Protein AF-A0A1Q8HYA3-F1 (afdb_monomer)

Organism: NCBI:txid544580

Structure (mmCIF, N/CA/C/O backbone):
data_AF-A0A1Q8HYA3-F1
#
_entry.id   AF-A0A1Q8HYA3-F1
#
loop_
_atom_site.group_PDB
_atom_site.id
_atom_site.type_symbol
_atom_site.label_atom_id
_atom_site.label_alt_id
_atom_site.label_comp_id
_atom_site.label_asym_id
_atom_site.label_entity_id
_atom_site.label_seq_id
_atom_site.pdbx_PDB_ins_code
_atom_site.Cartn_x
_atom_site.Cartn_y
_atom_site.Cartn_z
_atom_site.occupancy
_atom_site.B_iso_or_equiv
_atom_site.auth_seq_id
_atom_site.auth_comp_id
_atom_site.auth_asym_id
_atom_site.auth_atom_id
_atom_site.pdbx_PDB_model_num
ATOM 1 N N . MET A 1 1 ? -17.614 -13.926 -9.039 1.00 58.09 1 MET A N 1
ATOM 2 C CA . MET A 1 1 ? -18.282 -13.059 -8.048 1.00 58.09 1 MET A CA 1
ATOM 3 C C . MET A 1 1 ? -18.451 -13.714 -6.671 1.00 58.09 1 MET 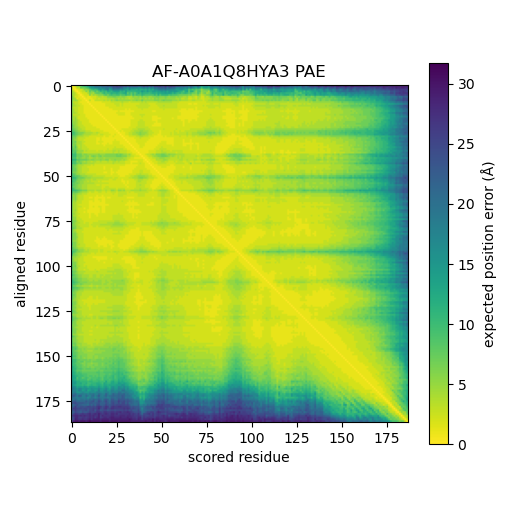A C 1
ATOM 5 O O . MET A 1 1 ? -18.252 -13.010 -5.700 1.00 58.09 1 MET A O 1
ATOM 9 N N . GLY A 1 2 ? -18.769 -15.016 -6.540 1.00 64.75 2 GLY A N 1
ATOM 10 C CA . GLY A 1 2 ? -18.913 -15.661 -5.213 1.00 64.75 2 GLY A CA 1
ATOM 11 C C . GLY A 1 2 ? -17.599 -15.930 -4.457 1.00 64.75 2 GLY A C 1
ATOM 12 O O . GLY A 1 2 ? -17.496 -15.591 -3.288 1.00 64.75 2 GLY A O 1
ATOM 13 N N . ILE A 1 3 ? -16.578 -16.468 -5.138 1.00 70.25 3 ILE A N 1
ATOM 14 C CA . ILE A 1 3 ? -15.304 -16.879 -4.507 1.00 70.25 3 ILE A CA 1
ATOM 15 C C . ILE A 1 3 ? -14.489 -15.675 -3.999 1.00 70.25 3 ILE A C 1
ATOM 17 O O . ILE A 1 3 ? -13.895 -15.734 -2.931 1.00 70.25 3 ILE A O 1
ATOM 21 N N . GLU A 1 4 ? -14.482 -14.563 -4.738 1.00 73.88 4 GLU A N 1
ATOM 22 C CA . GLU A 1 4 ? -13.760 -13.342 -4.342 1.00 73.88 4 GLU A CA 1
ATOM 23 C C . GLU A 1 4 ? -14.381 -12.696 -3.098 1.00 73.88 4 GLU A C 1
ATOM 25 O O . GLU A 1 4 ? -13.663 -12.302 -2.185 1.00 73.88 4 GLU A O 1
ATOM 30 N N . GLN A 1 5 ? -15.717 -12.640 -3.015 1.00 76.69 5 GLN A N 1
ATOM 31 C CA . GLN A 1 5 ? -16.396 -12.120 -1.824 1.00 76.69 5 GLN A CA 1
ATOM 32 C C . GLN A 1 5 ? -16.198 -13.026 -0.606 1.00 76.69 5 GLN A C 1
ATOM 34 O O . GLN A 1 5 ? -16.051 -12.527 0.508 1.00 76.69 5 GLN A O 1
ATOM 39 N N . GLU A 1 6 ? -16.158 -14.342 -0.811 1.00 84.00 6 GLU A N 1
ATOM 40 C CA . GLU A 1 6 ? -15.858 -15.307 0.247 1.00 84.00 6 GLU A CA 1
ATOM 41 C C . GLU A 1 6 ? -14.428 -15.132 0.776 1.00 84.00 6 GLU A C 1
ATOM 43 O O . GLU A 1 6 ? -14.241 -15.040 1.988 1.00 84.00 6 GLU A O 1
ATOM 48 N N . LEU A 1 7 ? -13.443 -14.961 -0.115 1.00 85.81 7 LEU A N 1
ATOM 49 C CA . LEU A 1 7 ? -12.057 -14.678 0.267 1.00 85.81 7 LEU A CA 1
ATOM 50 C C . LEU A 1 7 ? -11.938 -13.361 1.046 1.00 85.81 7 LEU A C 1
ATOM 52 O O . LEU A 1 7 ? -11.306 -13.326 2.101 1.00 85.81 7 LEU A O 1
ATOM 56 N N . VAL A 1 8 ? -12.568 -12.284 0.564 1.00 88.69 8 VAL A N 1
ATOM 57 C CA . VAL A 1 8 ? -12.591 -10.999 1.283 1.00 88.69 8 VAL A CA 1
ATOM 58 C C . VAL A 1 8 ? -13.205 -11.182 2.671 1.00 88.69 8 VAL A C 1
ATOM 60 O O . VAL A 1 8 ? -12.625 -10.721 3.651 1.00 88.69 8 VAL A O 1
ATOM 63 N N . SER A 1 9 ? -14.328 -11.898 2.781 1.00 91.81 9 SER A N 1
ATOM 64 C CA . SER A 1 9 ? -14.986 -12.172 4.063 1.00 91.81 9 SER A CA 1
ATOM 65 C C . SER A 1 9 ? -14.106 -12.988 5.012 1.00 91.81 9 SER A C 1
ATOM 67 O O . SER A 1 9 ? -14.070 -12.701 6.212 1.00 91.81 9 SER A O 1
ATOM 69 N N . GLU A 1 10 ? -13.390 -13.995 4.507 1.00 94.44 10 GLU A N 1
ATOM 70 C CA . GLU A 1 10 ? -12.465 -14.814 5.296 1.00 94.44 10 GLU A CA 1
ATOM 71 C C . GLU A 1 10 ? -11.315 -13.963 5.849 1.00 94.44 10 GLU A C 1
ATOM 73 O O . GLU A 1 10 ? -11.023 -13.998 7.051 1.00 94.44 10 GLU A O 1
ATOM 78 N N . VAL A 1 11 ? -10.691 -13.151 4.993 1.00 95.25 11 VAL A N 1
ATOM 79 C CA . VAL A 1 11 ? -9.585 -12.277 5.392 1.00 95.25 11 VAL A CA 1
ATOM 80 C C . VAL A 1 11 ? -10.059 -11.213 6.384 1.00 95.25 11 VAL A C 1
ATOM 82 O O . VAL A 1 11 ? -9.402 -11.007 7.409 1.00 95.25 11 VAL A O 1
ATOM 85 N N . PHE A 1 12 ? -11.219 -10.597 6.144 1.00 94.94 12 PHE A N 1
ATOM 86 C CA . PHE A 1 12 ? -11.817 -9.612 7.048 1.00 94.94 12 PHE A CA 1
ATOM 87 C C . PHE A 1 12 ? -12.113 -10.227 8.423 1.00 94.94 12 PHE A C 1
ATOM 89 O O . PHE A 1 12 ? -11.722 -9.674 9.450 1.00 94.94 12 PHE A O 1
ATOM 96 N N . SER A 1 13 ? -12.681 -11.437 8.451 1.00 95.94 13 SER A N 1
ATOM 97 C CA . SER A 1 13 ? -12.933 -12.192 9.689 1.00 95.94 13 SER A CA 1
ATOM 98 C C . SER A 1 13 ? -11.638 -12.535 10.433 1.00 95.94 13 SER A C 1
ATOM 100 O O . SER A 1 13 ? -11.574 -12.506 11.668 1.00 95.94 13 SER A O 1
ATOM 102 N N . ARG A 1 14 ? -10.562 -12.848 9.699 1.00 97.31 14 ARG A N 1
ATOM 103 C CA . ARG A 1 14 ? -9.244 -13.097 10.293 1.00 97.31 14 ARG A CA 1
ATOM 104 C C . ARG A 1 14 ? -8.690 -11.836 10.957 1.00 97.31 14 ARG A C 1
ATOM 106 O O . ARG A 1 14 ? -8.191 -11.950 12.078 1.00 97.31 14 ARG A O 1
ATOM 113 N N . ILE A 1 15 ? -8.786 -10.675 10.305 1.00 97.75 15 ILE A N 1
ATOM 114 C CA . ILE A 1 15 ? -8.371 -9.383 10.876 1.00 97.75 15 ILE A CA 1
ATOM 115 C C . ILE A 1 15 ? -9.212 -9.059 12.109 1.00 97.75 15 ILE A C 1
ATOM 117 O O . ILE A 1 15 ? -8.643 -8.759 13.158 1.00 97.75 15 ILE A O 1
ATOM 121 N N . GLU A 1 16 ? -10.536 -9.202 12.014 1.00 97.81 16 GLU A N 1
ATOM 122 C CA . GLU A 1 16 ? -11.466 -8.931 13.113 1.00 97.81 16 GLU A CA 1
ATOM 123 C C . GLU A 1 16 ? -11.071 -9.717 14.368 1.00 97.81 16 GLU A C 1
ATOM 125 O O . GLU A 1 16 ? -10.893 -9.147 15.444 1.00 97.81 16 GLU A O 1
ATOM 130 N N . ARG A 1 17 ? -10.832 -11.025 14.226 1.00 97.56 17 ARG A N 1
ATOM 131 C CA . ARG A 1 17 ? -10.393 -11.877 15.338 1.00 97.56 17 ARG A CA 1
ATOM 132 C C . ARG A 1 17 ? -9.057 -11.427 15.932 1.00 97.56 17 ARG A C 1
ATOM 134 O O . ARG A 1 17 ? -8.897 -11.461 17.150 1.00 97.56 17 ARG A O 1
ATOM 141 N N . ILE A 1 18 ? -8.089 -11.039 15.100 1.00 97.69 18 ILE A N 1
ATOM 142 C CA . ILE A 1 18 ? -6.780 -10.573 15.579 1.00 97.69 18 ILE A CA 1
ATOM 143 C C . ILE A 1 18 ? -6.938 -9.267 16.367 1.00 97.69 18 ILE A C 1
ATOM 145 O O . ILE A 1 18 ? -6.415 -9.171 17.475 1.00 97.69 18 ILE A O 1
ATOM 149 N N . MET A 1 19 ? -7.680 -8.294 15.832 1.00 97.94 19 MET A N 1
ATOM 150 C CA . MET A 1 19 ? -7.910 -7.000 16.483 1.00 97.94 19 MET A CA 1
ATOM 151 C C . MET A 1 19 ? -8.713 -7.148 17.780 1.00 97.94 19 MET A C 1
ATOM 153 O O . MET A 1 19 ? -8.342 -6.556 18.791 1.00 97.94 19 MET A O 1
ATOM 157 N N . ARG A 1 20 ? -9.728 -8.019 17.800 1.00 97.75 20 ARG A N 1
ATOM 158 C CA . ARG A 1 20 ? -10.500 -8.350 19.006 1.00 97.75 20 ARG A CA 1
ATOM 159 C C . ARG A 1 20 ? -9.630 -8.958 20.106 1.00 97.75 20 ARG A C 1
ATOM 161 O O . ARG A 1 20 ? -9.741 -8.560 21.262 1.00 97.75 20 ARG A O 1
ATOM 168 N N . ASN A 1 21 ? -8.751 -9.897 19.753 1.00 96.94 21 ASN A N 1
ATOM 169 C CA . ASN A 1 21 ? -7.821 -10.489 20.716 1.00 96.94 21 ASN A CA 1
ATOM 170 C C . ASN A 1 21 ? -6.845 -9.442 21.263 1.00 96.94 21 ASN A C 1
ATOM 172 O O . ASN A 1 21 ? -6.611 -9.407 22.463 1.00 96.94 21 ASN A O 1
ATOM 176 N N . LEU A 1 22 ? -6.328 -8.554 20.407 1.00 96.56 22 LEU A N 1
ATOM 177 C CA . LEU A 1 22 ? -5.440 -7.475 20.843 1.00 96.56 22 LEU A CA 1
ATOM 178 C C . LEU A 1 22 ? -6.135 -6.525 21.822 1.00 96.56 22 LEU A C 1
ATOM 180 O O . LEU A 1 22 ? -5.548 -6.214 22.850 1.00 96.56 22 LEU A O 1
ATOM 184 N N . LEU A 1 23 ? -7.380 -6.118 21.548 1.00 97.44 23 LEU A N 1
ATOM 185 C CA . LEU A 1 23 ? -8.172 -5.313 22.486 1.00 97.44 23 LEU A CA 1
ATOM 186 C C . LEU A 1 23 ? -8.310 -6.004 23.848 1.00 97.44 23 LEU A C 1
ATOM 188 O O . LEU A 1 23 ? -8.106 -5.364 24.879 1.00 97.44 23 LEU A O 1
ATOM 192 N N . ALA A 1 24 ? -8.615 -7.304 23.858 1.00 96.25 24 ALA A N 1
ATOM 193 C CA . ALA A 1 24 ? -8.743 -8.076 25.092 1.00 96.25 24 ALA A CA 1
ATOM 194 C C . ALA A 1 24 ? -7.409 -8.185 25.855 1.00 96.25 24 ALA A C 1
ATOM 196 O O . ALA A 1 24 ? -7.378 -7.953 27.063 1.00 96.25 24 ALA A O 1
ATOM 197 N N . ASP A 1 25 ? -6.311 -8.476 25.155 1.00 95.25 25 ASP A N 1
ATOM 198 C CA . ASP A 1 25 ? -4.979 -8.663 25.744 1.00 95.25 25 ASP A CA 1
ATOM 199 C C . ASP A 1 25 ? -4.423 -7.371 26.365 1.00 95.25 25 ASP A C 1
ATOM 201 O O . ASP A 1 25 ? -3.678 -7.414 27.346 1.00 95.25 25 ASP A O 1
ATOM 205 N N . THR A 1 26 ? -4.776 -6.210 25.810 1.00 93.81 26 THR A N 1
ATOM 206 C CA . THR A 1 26 ? -4.283 -4.908 26.284 1.00 93.81 26 THR A CA 1
ATOM 207 C C . THR A 1 26 ? -5.267 -4.162 27.183 1.00 93.81 26 THR A C 1
ATOM 209 O O . THR A 1 26 ? -4.909 -3.107 27.705 1.00 93.81 26 THR A O 1
ATOM 212 N N . GLY A 1 27 ? -6.513 -4.634 27.308 1.00 95.12 27 GLY A N 1
ATOM 213 C CA . GLY A 1 27 ? -7.610 -3.852 27.892 1.00 95.12 27 GLY A CA 1
ATOM 214 C C . GLY A 1 27 ? -7.923 -2.583 27.088 1.00 95.12 27 GLY A C 1
ATOM 215 O O . GLY A 1 27 ? -8.192 -1.534 27.669 1.00 95.12 27 GLY A O 1
ATOM 216 N N . GLY A 1 28 ? -7.793 -2.658 25.760 1.00 96.88 28 GLY A N 1
ATOM 217 C CA . GLY A 1 28 ? -8.023 -1.540 24.846 1.00 96.88 28 GLY A CA 1
ATOM 218 C C . GLY A 1 28 ? -9.504 -1.229 24.660 1.00 96.88 28 GLY A C 1
ATOM 219 O O . GLY A 1 28 ? -10.338 -2.128 24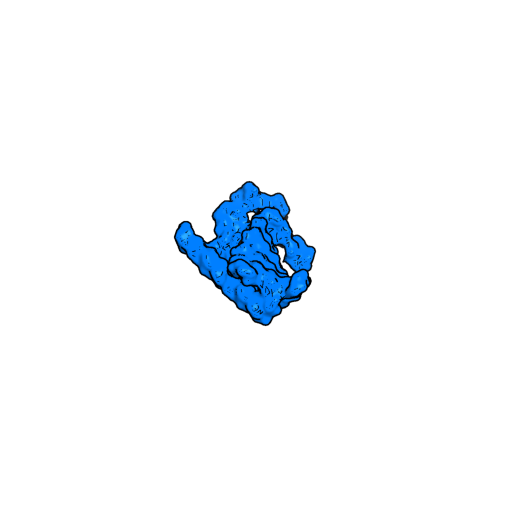.616 1.00 96.88 28 GLY A O 1
ATOM 220 N N . GLU A 1 29 ? -9.810 0.054 24.511 1.00 98.25 29 GLU A N 1
ATOM 221 C CA . GLU A 1 29 ? -11.134 0.570 24.151 1.00 98.25 29 GLU A CA 1
ATOM 222 C C . GLU A 1 29 ? -11.300 0.617 22.631 1.00 98.25 29 GLU A C 1
ATOM 224 O O . GLU A 1 29 ? -12.347 0.242 22.120 1.00 98.25 29 GLU A O 1
ATOM 229 N 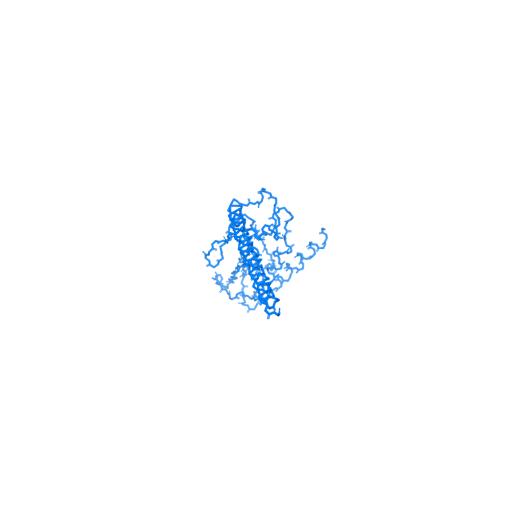N . ARG A 1 30 ? -10.241 1.017 21.916 1.00 98.44 30 ARG A N 1
ATOM 230 C CA . ARG A 1 30 ? -10.211 1.151 20.455 1.00 98.44 30 ARG A CA 1
ATOM 231 C C . ARG A 1 30 ? -8.869 0.690 19.912 1.00 98.44 30 ARG A C 1
ATOM 233 O O . ARG A 1 30 ? -7.831 0.995 20.501 1.00 98.44 30 ARG A O 1
ATOM 240 N N . ILE A 1 31 ? -8.883 0.010 18.774 1.00 98.44 31 ILE A N 1
ATOM 241 C CA . ILE A 1 31 ? -7.687 -0.341 18.005 1.00 98.44 31 ILE A CA 1
ATOM 242 C C . ILE A 1 31 ? -7.853 0.145 16.571 1.00 98.44 31 ILE A C 1
ATOM 244 O O . ILE A 1 31 ? -8.941 0.082 15.999 1.00 98.44 31 ILE A O 1
ATOM 248 N N . GLU A 1 32 ? -6.768 0.648 15.996 1.00 98.44 32 GLU A N 1
ATOM 249 C CA . GLU A 1 32 ? -6.753 1.246 14.666 1.00 98.44 32 GLU A CA 1
ATOM 250 C C . GLU A 1 32 ? -5.512 0.794 13.902 1.00 98.44 32 GLU A C 1
ATOM 252 O O . GLU A 1 32 ? -4.433 0.652 14.482 1.00 98.44 32 GLU A O 1
ATOM 257 N N . VAL A 1 33 ? -5.651 0.609 12.595 1.00 98.25 33 VAL A N 1
ATOM 258 C CA . VAL A 1 33 ? -4.559 0.289 11.680 1.00 98.25 33 VAL A CA 1
ATOM 259 C C . VAL A 1 33 ? -4.622 1.254 10.511 1.00 98.25 33 VAL A C 1
ATOM 261 O O . VAL A 1 33 ? -5.599 1.282 9.770 1.00 98.25 33 VAL A O 1
ATOM 264 N N . GLU A 1 34 ? -3.565 2.031 10.330 1.00 97.50 34 GLU A N 1
ATOM 265 C CA . GLU A 1 34 ? -3.352 2.829 9.127 1.00 97.50 34 GLU A CA 1
ATOM 266 C C . GLU A 1 34 ? -2.370 2.072 8.238 1.00 97.50 34 GLU A C 1
ATOM 268 O O . GLU A 1 34 ? -1.236 1.848 8.653 1.00 97.50 34 GLU A O 1
ATOM 273 N N . SER A 1 35 ? -2.794 1.675 7.041 1.00 97.50 35 SER A N 1
ATOM 274 C CA . SER A 1 35 ? -1.971 0.988 6.046 1.00 97.50 35 SER A CA 1
ATOM 275 C C . SER A 1 35 ? -1.801 1.865 4.814 1.00 97.50 35 SER A C 1
ATOM 277 O O . SER A 1 35 ? -2.761 2.432 4.297 1.00 97.50 35 SER A O 1
ATOM 279 N N . THR A 1 36 ? -0.562 2.004 4.359 1.00 97.44 36 THR A N 1
ATOM 280 C CA . THR A 1 36 ? -0.188 2.691 3.121 1.00 97.44 36 THR A CA 1
ATOM 281 C C . THR A 1 36 ? 0.661 1.736 2.304 1.00 97.44 36 THR A C 1
ATOM 283 O O . THR A 1 36 ? 1.674 1.255 2.807 1.00 97.44 36 THR A O 1
ATOM 286 N N . ALA A 1 37 ? 0.276 1.457 1.061 1.00 97.25 37 ALA A N 1
ATOM 287 C CA . ALA A 1 37 ? 0.940 0.442 0.251 1.00 97.25 37 ALA A CA 1
ATOM 288 C C . ALA A 1 37 ? 0.955 0.801 -1.237 1.00 97.25 37 ALA A C 1
ATOM 290 O O . ALA A 1 37 ? 0.023 1.411 -1.762 1.00 97.25 37 ALA A O 1
ATOM 291 N N . ILE A 1 38 ? 2.026 0.396 -1.915 1.00 97.56 38 ILE A N 1
ATOM 292 C CA . ILE A 1 38 ? 2.167 0.452 -3.366 1.00 97.56 38 ILE A CA 1
ATOM 293 C C . ILE A 1 38 ? 3.040 -0.698 -3.857 1.00 97.56 38 ILE A C 1
ATOM 295 O O . ILE A 1 38 ? 4.130 -0.955 -3.343 1.00 97.56 38 ILE A O 1
ATOM 299 N N . ALA A 1 39 ? 2.561 -1.381 -4.884 1.00 93.62 39 ALA A N 1
ATOM 300 C CA . ALA A 1 39 ? 3.139 -2.580 -5.451 1.00 93.62 39 ALA A CA 1
ATOM 301 C C . ALA A 1 39 ? 3.409 -3.656 -4.384 1.00 93.62 39 ALA A C 1
ATOM 303 O O . ALA A 1 39 ? 2.483 -4.339 -3.956 1.00 93.62 39 ALA A O 1
ATOM 304 N N . ILE A 1 40 ? 4.668 -3.803 -3.961 1.00 91.94 40 ILE A N 1
ATOM 305 C CA . ILE A 1 40 ? 5.117 -4.768 -2.940 1.00 91.94 40 ILE A CA 1
ATOM 306 C C . ILE A 1 40 ? 5.667 -4.090 -1.680 1.00 91.94 40 ILE A C 1
ATOM 308 O O . ILE A 1 40 ? 6.221 -4.760 -0.810 1.00 91.94 40 ILE A O 1
ATOM 312 N N . VAL A 1 41 ? 5.596 -2.761 -1.611 1.00 92.06 41 VAL A N 1
ATOM 313 C CA . VAL A 1 41 ? 6.121 -1.973 -0.499 1.00 92.06 41 VAL A CA 1
ATOM 314 C C . VAL A 1 41 ? 4.945 -1.389 0.267 1.00 92.06 41 VAL A C 1
ATOM 316 O O . VAL A 1 41 ? 4.025 -0.826 -0.322 1.00 92.06 41 VAL A O 1
ATOM 319 N N . GLY A 1 42 ? 4.989 -1.491 1.588 1.00 92.69 42 GLY A N 1
ATOM 320 C CA . GLY A 1 42 ? 3.969 -0.931 2.454 1.00 92.69 42 GLY A CA 1
ATOM 321 C C . GLY A 1 42 ? 4.534 -0.477 3.786 1.00 92.69 42 GLY A C 1
ATOM 322 O O . GLY A 1 42 ? 5.677 -0.767 4.144 1.00 92.69 42 GLY A O 1
ATOM 323 N N . GLN A 1 43 ? 3.714 0.275 4.500 1.00 94.12 43 GLN A N 1
ATOM 324 C CA . GLN A 1 43 ? 3.935 0.668 5.876 1.00 94.12 43 GLN A CA 1
ATOM 325 C C . GLN A 1 43 ? 2.592 0.664 6.584 1.00 94.12 43 GLN A C 1
ATOM 327 O O . GLN A 1 43 ? 1.650 1.316 6.126 1.00 94.12 43 GLN A O 1
ATOM 332 N N . GLU A 1 44 ? 2.533 0.008 7.737 1.00 94.75 44 GLU A N 1
ATOM 333 C CA . GLU A 1 44 ? 1.386 0.115 8.621 1.00 94.75 44 GLU A CA 1
ATOM 334 C C . GLU A 1 44 ? 1.765 0.612 10.011 1.00 94.75 44 GLU A C 1
ATOM 336 O O . GLU A 1 44 ? 2.840 0.330 10.551 1.00 94.75 44 GLU A O 1
ATOM 341 N N . VAL A 1 45 ? 0.839 1.354 10.610 1.00 96.25 45 VAL A N 1
ATOM 342 C CA . VAL A 1 45 ? 0.936 1.816 11.990 1.00 96.25 45 VAL A CA 1
ATOM 343 C C . VAL A 1 45 ? -0.306 1.361 12.734 1.00 96.25 45 VAL A C 1
ATOM 345 O O . VAL A 1 45 ? -1.429 1.666 12.334 1.00 96.25 45 VAL A O 1
ATOM 348 N N . THR A 1 46 ? -0.093 0.641 13.833 1.00 97.69 46 THR A N 1
ATOM 349 C CA . THR A 1 46 ? -1.168 0.200 14.721 1.00 97.69 46 THR A CA 1
ATOM 350 C C . THR A 1 46 ? -1.220 1.085 15.952 1.00 97.69 46 THR A C 1
ATOM 352 O O . THR A 1 46 ? -0.211 1.279 16.638 1.00 97.69 46 THR A O 1
ATOM 355 N N . TRP A 1 47 ? -2.409 1.582 16.257 1.00 98.12 47 TRP A N 1
ATOM 356 C CA . TRP A 1 47 ? -2.683 2.405 17.424 1.00 98.12 47 TRP A CA 1
ATOM 357 C C . TRP A 1 47 ? -3.670 1.708 18.338 1.00 98.12 47 TRP A C 1
ATOM 359 O O . TRP A 1 47 ? -4.559 0.991 17.882 1.00 98.12 47 TRP A O 1
ATOM 369 N N . ILE A 1 48 ? -3.516 1.951 19.634 1.00 98.12 48 ILE A N 1
ATOM 370 C CA . ILE A 1 48 ? -4.460 1.494 20.639 1.00 98.12 48 ILE A CA 1
ATOM 371 C C . ILE A 1 48 ? -4.815 2.621 21.594 1.00 98.12 48 ILE A C 1
ATOM 373 O O . ILE A 1 48 ? -3.949 3.414 21.983 1.00 98.12 48 ILE A O 1
ATOM 377 N N . THR A 1 49 ? -6.084 2.676 21.971 1.00 98.56 49 THR A N 1
ATOM 378 C CA . THR A 1 49 ? -6.608 3.587 22.984 1.00 98.56 49 THR A CA 1
ATOM 379 C C . THR A 1 49 ? -6.923 2.794 24.238 1.00 98.56 49 THR A C 1
ATOM 381 O O . THR A 1 49 ? -7.687 1.835 24.188 1.00 98.56 49 THR A O 1
ATOM 384 N N . VAL A 1 50 ? -6.326 3.188 25.361 1.00 97.81 50 VAL A N 1
ATOM 385 C CA . VAL A 1 50 ? -6.580 2.608 26.687 1.00 97.81 50 VAL A CA 1
ATOM 386 C C . VAL A 1 50 ? -6.849 3.766 27.642 1.00 97.81 50 VAL A C 1
ATOM 388 O O . VAL A 1 50 ? -6.030 4.688 27.720 1.00 97.81 50 VAL A O 1
ATOM 391 N N . ASN A 1 51 ? -7.970 3.737 28.370 1.00 96.06 51 ASN A N 1
ATOM 392 C CA . ASN A 1 51 ? -8.396 4.818 29.266 1.00 96.06 51 ASN A CA 1
ATOM 393 C C . ASN A 1 51 ? -8.416 6.189 28.560 1.00 96.06 51 ASN A C 1
ATOM 395 O O . ASN A 1 51 ? -7.853 7.167 29.063 1.00 96.06 51 ASN A O 1
ATOM 399 N N . GLY A 1 52 ? -8.963 6.249 27.342 1.00 96.12 52 GLY A N 1
ATOM 400 C CA . GLY A 1 52 ? -9.012 7.462 26.518 1.00 96.12 52 GLY A CA 1
ATOM 401 C C . GLY A 1 52 ? -7.668 7.961 25.966 1.00 96.12 52 GLY A C 1
ATOM 402 O O . GLY A 1 52 ? -7.636 8.980 25.274 1.00 96.12 52 GLY A O 1
ATOM 403 N N . LYS A 1 53 ? -6.544 7.277 26.227 1.00 97.44 53 LYS A N 1
ATOM 404 C CA . LYS A 1 53 ? -5.223 7.661 25.706 1.00 97.44 53 LYS A CA 1
ATOM 405 C C . LYS A 1 53 ? -4.817 6.790 24.522 1.00 97.44 53 LYS A C 1
ATOM 407 O O . LYS A 1 53 ? -4.556 5.602 24.688 1.00 97.44 53 LYS A O 1
ATOM 412 N N . ARG A 1 54 ? -4.661 7.420 23.355 1.00 97.69 54 ARG A N 1
ATOM 413 C CA . ARG A 1 54 ? -4.145 6.796 22.129 1.00 97.69 54 ARG A CA 1
ATOM 414 C C . ARG A 1 54 ? -2.615 6.702 22.145 1.00 97.69 54 ARG A C 1
ATOM 416 O O . ARG A 1 54 ? -1.931 7.687 22.427 1.00 97.69 54 ARG A O 1
ATOM 423 N N . SER A 1 55 ? -2.066 5.542 21.795 1.00 97.31 55 SER A N 1
ATOM 424 C CA . SER A 1 55 ? -0.620 5.324 21.649 1.00 97.31 55 SER A CA 1
ATOM 425 C C . SER A 1 55 ? -0.301 4.290 20.568 1.00 97.31 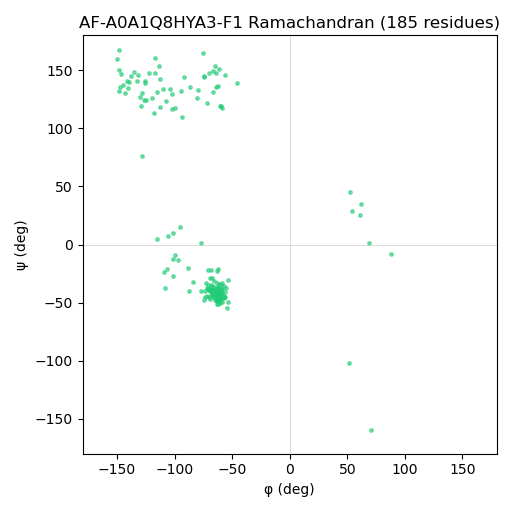55 SER A C 1
ATOM 427 O O . SER A 1 55 ? -1.117 3.394 20.345 1.00 97.31 55 SER A O 1
ATOM 429 N N . PRO A 1 56 ? 0.857 4.391 19.890 1.00 96.75 56 PRO A N 1
ATOM 430 C CA . PRO A 1 56 ? 1.254 3.396 18.909 1.00 96.75 56 PRO A CA 1
ATOM 431 C C . PRO A 1 56 ? 1.720 2.130 19.627 1.00 96.75 56 PRO A C 1
ATOM 433 O O . PRO A 1 56 ? 2.377 2.197 20.670 1.00 96.75 56 PRO A O 1
ATOM 436 N N . ILE A 1 57 ? 1.425 0.975 19.043 1.00 95.75 57 ILE A N 1
ATOM 437 C CA . ILE A 1 57 ? 1.952 -0.312 19.496 1.00 95.75 57 ILE A CA 1
ATOM 438 C C . ILE A 1 57 ? 2.814 -0.930 18.405 1.00 95.75 57 ILE A C 1
ATOM 440 O O . ILE A 1 57 ? 2.716 -0.587 17.226 1.00 95.75 57 ILE A O 1
ATOM 444 N N . ARG A 1 58 ? 3.675 -1.872 18.795 1.00 93.50 58 ARG A N 1
ATOM 445 C CA . ARG A 1 58 ? 4.402 -2.680 17.818 1.00 93.50 58 ARG A CA 1
ATOM 446 C C . ARG A 1 58 ? 3.386 -3.449 16.975 1.00 93.50 58 ARG A C 1
ATOM 448 O O . ARG A 1 58 ? 2.661 -4.273 17.526 1.00 93.50 58 ARG A O 1
ATOM 455 N N . ASN A 1 59 ? 3.389 -3.212 15.665 1.00 91.00 59 ASN A N 1
ATOM 456 C CA . ASN A 1 59 ? 2.485 -3.890 14.744 1.00 91.00 59 ASN A CA 1
ATOM 457 C C . ASN A 1 59 ? 2.715 -5.418 14.800 1.00 91.00 59 ASN A C 1
ATOM 459 O O . ASN A 1 59 ? 3.839 -5.879 14.548 1.00 91.00 59 ASN A O 1
ATOM 463 N N . PRO A 1 60 ? 1.708 -6.225 15.177 1.00 93.75 60 PRO A N 1
ATOM 464 C CA . PRO A 1 60 ? 1.841 -7.675 15.189 1.00 93.75 60 PRO A CA 1
ATOM 465 C C . PRO A 1 60 ? 1.988 -8.218 13.765 1.00 93.75 60 PRO A C 1
ATOM 467 O O . PRO A 1 60 ? 1.157 -7.941 12.907 1.00 93.75 60 PRO A O 1
ATOM 470 N N . SER A 1 61 ? 2.978 -9.080 13.510 1.00 94.69 61 SER A N 1
ATOM 471 C CA . SER A 1 61 ? 3.219 -9.615 12.157 1.00 94.69 61 SER A CA 1
ATOM 472 C C . SER A 1 61 ? 1.997 -10.321 11.562 1.00 94.69 61 SER A C 1
ATOM 474 O O . SER A 1 61 ? 1.730 -10.193 10.377 1.00 94.69 61 SER A O 1
ATOM 476 N N . LYS A 1 62 ? 1.210 -11.025 12.389 1.00 95.69 62 LYS A N 1
ATOM 477 C CA . LYS A 1 62 ? -0.039 -11.665 11.940 1.00 95.69 62 LYS A CA 1
ATOM 478 C C . LYS A 1 62 ? -1.080 -10.657 11.449 1.00 95.69 62 LYS A C 1
ATOM 480 O O . LYS A 1 62 ? -1.864 -11.008 10.578 1.00 95.69 62 LYS A O 1
ATOM 485 N N . LEU A 1 63 ? -1.113 -9.458 12.032 1.00 96.38 63 LEU A N 1
ATOM 486 C CA . LEU A 1 63 ? -2.023 -8.392 11.624 1.00 96.38 63 LEU A CA 1
ATOM 487 C C . LEU A 1 63 ? -1.552 -7.763 10.311 1.00 96.38 63 LEU A C 1
ATOM 489 O O . LEU A 1 63 ? -2.350 -7.672 9.391 1.00 96.38 63 LEU A O 1
ATOM 493 N N . SER A 1 64 ? -0.261 -7.431 10.209 1.00 95.00 64 SER A N 1
ATOM 494 C CA . SER A 1 64 ? 0.359 -6.907 8.980 1.00 95.00 64 SER A CA 1
ATOM 495 C C . SER A 1 64 ? 0.116 -7.829 7.779 1.00 95.00 64 SER A C 1
ATOM 497 O O . SER A 1 64 ? -0.559 -7.432 6.835 1.00 95.00 64 SER A O 1
ATOM 499 N N . PHE A 1 65 ? 0.475 -9.117 7.880 1.00 95.06 65 PHE A N 1
ATOM 500 C CA . PHE A 1 65 ? 0.195 -10.081 6.806 1.00 95.06 65 PHE A CA 1
ATOM 501 C C . PHE A 1 65 ? -1.296 -10.202 6.485 1.00 95.06 65 PHE A C 1
ATOM 503 O O . PHE A 1 65 ? -1.671 -10.444 5.343 1.00 95.06 65 PHE A O 1
ATOM 510 N N . ALA A 1 66 ? -2.166 -10.045 7.488 1.00 96.88 66 ALA A N 1
ATOM 511 C CA . ALA A 1 66 ? -3.592 -10.116 7.242 1.00 96.88 66 ALA A CA 1
ATOM 512 C C . ALA A 1 66 ? -4.131 -8.909 6.471 1.00 96.88 66 ALA A C 1
ATOM 514 O O . ALA A 1 66 ? -5.027 -9.085 5.649 1.00 96.88 66 ALA A O 1
ATOM 515 N N . VAL A 1 67 ? -3.575 -7.722 6.714 1.00 96.81 67 VAL A N 1
ATOM 516 C CA . VAL A 1 67 ? -3.891 -6.488 5.987 1.00 96.81 67 VAL A CA 1
ATOM 517 C C . VAL A 1 67 ? -3.321 -6.522 4.566 1.00 96.81 67 VAL A C 1
ATOM 519 O O . VAL A 1 67 ? -4.013 -6.105 3.639 1.00 96.81 67 VAL A O 1
ATOM 522 N N . ASP A 1 68 ? -2.127 -7.084 4.370 1.00 95.44 68 ASP A N 1
ATOM 523 C CA . ASP A 1 68 ? -1.562 -7.314 3.033 1.00 95.44 68 ASP A CA 1
ATOM 524 C C . ASP A 1 68 ? -2.452 -8.248 2.199 1.00 95.44 68 ASP A C 1
ATOM 526 O O . ASP A 1 68 ? -2.823 -7.923 1.070 1.00 95.44 68 ASP A O 1
ATOM 530 N N . ASP A 1 69 ? -2.874 -9.377 2.777 1.00 96.12 69 ASP A N 1
ATOM 531 C CA . ASP A 1 69 ? -3.809 -10.297 2.121 1.00 96.12 69 ASP A CA 1
ATOM 532 C C . ASP A 1 69 ? -5.157 -9.614 1.824 1.00 96.12 69 ASP A C 1
ATOM 534 O O . ASP A 1 69 ? -5.784 -9.902 0.804 1.00 96.12 69 ASP A O 1
ATOM 538 N N . LEU A 1 70 ? -5.612 -8.694 2.687 1.00 97.00 70 LEU A N 1
ATOM 539 C CA . LEU A 1 70 ? -6.854 -7.947 2.461 1.00 97.00 70 LEU A CA 1
ATOM 540 C C . LEU A 1 70 ? -6.726 -7.039 1.243 1.00 97.00 70 LEU A C 1
ATOM 542 O O . LEU A 1 70 ? -7.655 -6.965 0.441 1.00 97.00 70 LEU A O 1
ATOM 546 N N . ARG A 1 71 ? -5.577 -6.373 1.088 1.00 97.00 71 ARG A N 1
ATOM 547 C CA . ARG A 1 71 ? -5.298 -5.524 -0.071 1.00 97.00 71 ARG A CA 1
ATOM 548 C C . ARG A 1 71 ? -5.421 -6.297 -1.374 1.00 97.00 71 ARG A C 1
ATOM 550 O O . ARG A 1 71 ? -6.047 -5.812 -2.311 1.00 97.00 71 ARG A O 1
ATOM 557 N N . GLU A 1 72 ? -4.840 -7.492 -1.415 1.00 95.88 72 GLU A N 1
ATOM 558 C CA . GLU A 1 72 ? -4.877 -8.359 -2.594 1.00 95.88 72 GLU A CA 1
ATOM 559 C C . GLU A 1 72 ? -6.277 -8.949 -2.829 1.00 95.88 72 GLU A C 1
ATOM 561 O O . GLU A 1 72 ? -6.741 -9.013 -3.965 1.00 95.88 72 GLU A O 1
ATOM 566 N N . ALA A 1 73 ? -7.000 -9.318 -1.769 1.00 96.00 73 ALA A N 1
ATOM 567 C CA . ALA A 1 73 ? -8.371 -9.814 -1.890 1.00 96.00 73 ALA A CA 1
ATOM 568 C C . ALA A 1 73 ? -9.360 -8.731 -2.369 1.00 96.00 73 ALA A C 1
ATOM 570 O O . ALA A 1 73 ? -10.356 -9.052 -3.013 1.00 96.00 73 ALA A O 1
ATOM 571 N N . GLN A 1 74 ? -9.096 -7.457 -2.061 1.00 96.44 74 GLN A N 1
ATOM 572 C CA . GLN A 1 74 ? -9.954 -6.313 -2.398 1.00 96.44 74 GLN A CA 1
ATOM 573 C C . GLN A 1 74 ? -9.559 -5.593 -3.696 1.00 96.44 74 GLN A C 1
ATOM 575 O O . GLN A 1 74 ? -10.007 -4.467 -3.927 1.00 96.44 74 GLN A O 1
ATOM 580 N N . VAL A 1 75 ? -8.726 -6.202 -4.543 1.00 96.75 75 VAL A N 1
ATOM 581 C CA . VAL A 1 75 ? -8.380 -5.622 -5.846 1.00 96.75 75 VAL A CA 1
ATOM 582 C C . VAL A 1 75 ? -9.652 -5.420 -6.667 1.00 96.75 75 VAL A C 1
ATOM 584 O O . VAL A 1 75 ? -10.351 -6.368 -7.020 1.00 96.75 75 VAL A O 1
ATOM 587 N N . ASP A 1 76 ? -9.941 -4.163 -6.987 1.00 96.00 76 ASP A N 1
ATOM 588 C CA . ASP A 1 76 ? -11.059 -3.799 -7.844 1.00 96.00 76 ASP A CA 1
ATOM 589 C C . ASP A 1 76 ? -10.619 -3.850 -9.312 1.00 96.00 76 ASP A C 1
ATOM 591 O O . ASP A 1 76 ? -9.561 -3.336 -9.672 1.00 96.00 76 ASP A O 1
ATOM 595 N N . ALA A 1 77 ? -11.443 -4.433 -10.183 1.00 94.88 77 ALA A N 1
ATOM 596 C CA . ALA A 1 77 ? -11.095 -4.620 -11.594 1.00 94.88 77 ALA A CA 1
ATOM 597 C C . ALA A 1 77 ? -10.868 -3.307 -12.369 1.00 94.88 77 ALA A C 1
ATOM 599 O O . ALA A 1 77 ? -10.242 -3.324 -13.426 1.00 94.88 77 ALA A O 1
ATOM 600 N N . ARG A 1 78 ? -11.403 -2.184 -11.876 1.00 96.69 78 ARG A N 1
ATOM 601 C CA . ARG A 1 78 ? -11.323 -0.865 -12.517 1.00 96.69 78 ARG A CA 1
ATOM 602 C C . ARG A 1 78 ? -10.381 0.070 -11.774 1.00 96.69 78 ARG A C 1
ATOM 604 O O . ARG A 1 78 ? -9.697 0.873 -12.400 1.00 96.69 78 ARG A O 1
ATOM 611 N N . ARG A 1 79 ? -10.355 0.007 -10.442 1.00 97.44 79 ARG A N 1
ATOM 612 C CA . ARG A 1 79 ? -9.559 0.902 -9.586 1.00 97.44 79 ARG A CA 1
ATOM 613 C C . ARG A 1 79 ? -8.226 0.302 -9.149 1.00 97.44 79 ARG A C 1
ATOM 615 O O . ARG A 1 79 ? -7.387 1.044 -8.642 1.00 97.44 79 ARG A O 1
ATOM 622 N N . GLY A 1 80 ? -8.029 -1.000 -9.333 1.00 97.69 80 GLY A N 1
ATOM 623 C CA . GLY A 1 80 ? -6.896 -1.745 -8.797 1.00 97.69 80 GLY A CA 1
ATOM 624 C C . GLY A 1 80 ? -6.969 -1.907 -7.275 1.00 97.69 80 GLY A C 1
ATOM 625 O O . GLY A 1 80 ? -8.030 -1.781 -6.653 1.00 97.69 80 GLY A O 1
ATOM 626 N N . ALA A 1 81 ? -5.819 -2.178 -6.661 1.00 97.88 81 ALA A N 1
ATOM 627 C CA . ALA A 1 81 ? -5.679 -2.221 -5.212 1.00 97.88 81 ALA A CA 1
ATOM 628 C C . ALA A 1 81 ? -5.787 -0.813 -4.599 1.00 97.88 81 ALA A C 1
ATOM 630 O O . ALA A 1 81 ? -5.359 0.185 -5.191 1.00 97.88 81 ALA A O 1
ATOM 631 N N . TRP A 1 82 ? -6.321 -0.714 -3.383 1.00 98.31 82 TRP A N 1
ATOM 632 C CA . TRP A 1 82 ? -6.248 0.539 -2.633 1.00 98.31 82 TRP A CA 1
ATOM 633 C C . TRP A 1 82 ? -4.788 0.877 -2.284 1.00 98.31 82 TRP A C 1
ATOM 635 O O . TRP A 1 82 ? -3.914 0.007 -2.205 1.00 98.31 82 TRP A O 1
ATOM 645 N N . LEU A 1 83 ? -4.517 2.169 -2.107 1.00 98.19 83 LEU A N 1
ATOM 646 C CA . LEU A 1 83 ? -3.184 2.715 -1.812 1.00 98.19 83 LEU A CA 1
ATOM 647 C C . LEU A 1 83 ? -3.048 3.166 -0.357 1.00 98.19 83 LEU A C 1
ATOM 649 O O . LEU A 1 83 ? -1.944 3.258 0.183 1.00 98.19 83 LEU A O 1
ATOM 653 N N . TYR A 1 84 ? -4.186 3.420 0.281 1.00 98.31 84 TYR A N 1
ATOM 654 C CA . TYR A 1 84 ? -4.313 3.669 1.702 1.00 98.31 84 TYR A CA 1
ATOM 655 C C . TYR A 1 84 ? -5.565 2.969 2.226 1.00 98.31 84 TYR A C 1
ATOM 657 O O . TYR A 1 84 ? -6.608 2.989 1.571 1.00 98.31 84 TYR A O 1
ATOM 665 N N . SER A 1 85 ? -5.473 2.381 3.413 1.00 98.12 85 SER A N 1
ATOM 666 C CA . SER A 1 85 ? -6.626 1.858 4.131 1.00 98.12 85 SER A CA 1
ATOM 667 C C . SER A 1 85 ? -6.501 2.145 5.618 1.00 98.12 85 SER A C 1
ATOM 669 O O . SER A 1 85 ? -5.457 1.921 6.226 1.00 98.12 85 SER A O 1
ATOM 671 N N . TYR A 1 86 ? -7.593 2.605 6.208 1.00 98.44 86 TYR A N 1
ATOM 672 C CA . TYR A 1 86 ? -7.743 2.818 7.635 1.00 98.44 86 TYR A CA 1
ATOM 673 C C . TYR A 1 86 ? -8.764 1.821 8.172 1.00 98.44 86 TYR A C 1
ATOM 675 O O . TYR A 1 86 ? -9.912 1.808 7.732 1.00 98.44 86 TYR A O 1
ATOM 683 N N . LEU A 1 87 ? -8.331 0.955 9.085 1.00 98.38 87 LEU A N 1
ATOM 684 C CA . LEU A 1 87 ? -9.175 -0.032 9.746 1.00 98.38 87 LEU A CA 1
ATOM 685 C C . LEU A 1 87 ? -9.307 0.313 11.221 1.00 98.38 87 LEU A C 1
ATOM 687 O O . LEU A 1 87 ? -8.328 0.720 11.846 1.00 98.38 87 LEU A O 1
ATOM 691 N N . TRP A 1 88 ? -10.482 0.108 11.805 1.00 98.56 88 TRP A N 1
ATOM 692 C CA . TRP A 1 88 ? -10.667 0.316 13.238 1.00 98.56 88 TRP A CA 1
ATOM 693 C C . TRP A 1 88 ? -11.730 -0.592 13.837 1.00 98.56 88 TRP A C 1
ATOM 695 O O . TRP A 1 88 ? -12.598 -1.109 13.138 1.00 98.56 88 TRP A O 1
ATOM 70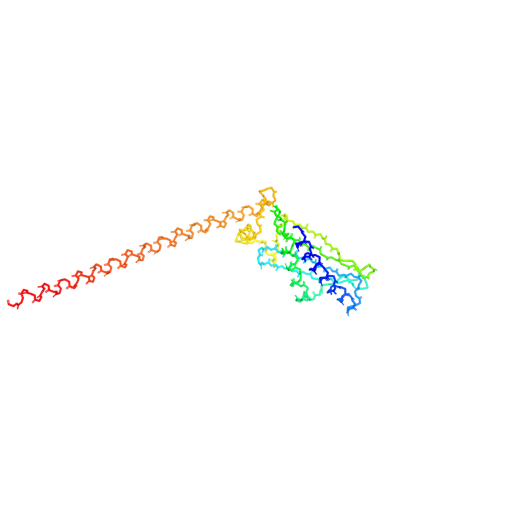5 N N . MET A 1 89 ? -11.651 -0.764 15.152 1.00 98.50 89 MET A N 1
ATOM 706 C CA . MET A 1 89 ? -12.624 -1.507 15.943 1.00 98.50 89 MET A CA 1
ATOM 707 C C . MET A 1 89 ? -12.727 -0.892 17.335 1.00 98.50 89 MET A C 1
ATOM 709 O O . MET A 1 89 ? -11.702 -0.608 17.964 1.00 98.50 89 MET A O 1
ATOM 713 N N . GLU A 1 90 ? -13.958 -0.725 17.811 1.00 98.31 90 GLU A N 1
ATOM 714 C CA . GLU A 1 90 ? -14.256 -0.408 19.206 1.00 98.31 90 GLU A CA 1
ATOM 715 C C . GLU A 1 90 ? -14.490 -1.706 19.987 1.00 98.31 90 GLU A C 1
ATOM 717 O O . GLU A 1 90 ? -15.074 -2.665 19.485 1.00 98.31 90 GLU A O 1
ATOM 722 N N . ALA A 1 91 ? -14.065 -1.757 21.245 1.00 97.50 91 ALA A N 1
ATOM 723 C CA . ALA A 1 91 ? -14.299 -2.914 22.106 1.00 97.50 91 ALA A CA 1
ATOM 724 C C . ALA A 1 91 ? -15.785 -3.090 22.472 1.00 97.50 91 ALA A C 1
ATOM 726 O O . ALA A 1 91 ? -16.200 -4.188 22.840 1.00 97.50 91 ALA A O 1
ATOM 727 N N . SER A 1 92 ? -16.578 -2.016 22.388 1.00 96.06 92 SER A N 1
ATOM 728 C CA . SER A 1 92 ? -17.992 -1.987 22.774 1.00 96.06 92 SER A CA 1
ATOM 729 C C . SER A 1 92 ? -18.912 -2.705 21.784 1.00 96.06 92 SER A C 1
ATOM 731 O O . SER A 1 92 ? -19.834 -3.394 22.218 1.00 96.06 92 SER A O 1
ATOM 733 N N . ASP A 1 93 ? -18.668 -2.565 20.479 1.00 95.25 93 ASP A N 1
ATOM 734 C CA . ASP A 1 93 ? -19.401 -3.272 19.422 1.00 95.25 93 ASP A CA 1
ATOM 735 C C . ASP A 1 93 ? -18.616 -4.470 18.870 1.00 95.25 93 ASP A C 1
ATOM 737 O O . ASP A 1 93 ? -19.205 -5.461 18.433 1.00 95.25 93 ASP A O 1
ATOM 741 N N . GLY A 1 94 ? -17.284 -4.412 18.940 1.00 93.81 94 GLY A N 1
ATOM 742 C CA . GLY A 1 94 ? -16.394 -5.408 18.382 1.00 93.81 94 GLY A CA 1
ATOM 743 C C . GLY A 1 94 ? -16.529 -5.562 16.868 1.00 93.81 94 GLY A C 1
ATOM 744 O O . GLY A 1 94 ? -16.257 -6.652 16.368 1.00 93.81 94 GLY A O 1
ATOM 745 N N . VAL A 1 95 ? -16.983 -4.535 16.150 1.00 96.44 95 VAL A N 1
ATOM 746 C CA . VAL A 1 95 ? -17.160 -4.571 14.695 1.00 96.44 95 VAL A CA 1
ATOM 747 C C . VAL A 1 95 ? -15.912 -4.008 14.024 1.00 96.44 95 VAL A C 1
ATOM 749 O O . VAL A 1 95 ? -15.400 -2.956 14.405 1.00 96.44 95 VAL A O 1
ATOM 752 N N . LEU A 1 96 ? -15.396 -4.719 13.020 1.00 98.00 96 LEU A N 1
ATOM 753 C CA . LEU A 1 96 ? -14.313 -4.201 12.192 1.00 98.00 96 LEU A CA 1
ATOM 754 C C . LEU A 1 96 ? -14.874 -3.254 11.127 1.00 98.00 96 LEU A C 1
ATOM 756 O O . LEU A 1 96 ? -15.738 -3.621 10.333 1.00 98.00 96 LEU A O 1
ATOM 760 N N . HIS A 1 97 ? -14.327 -2.048 11.084 1.00 98.06 97 HIS A N 1
ATOM 761 C CA . HIS A 1 97 ? -14.632 -1.028 10.094 1.00 98.06 97 HIS A CA 1
ATOM 762 C C . HIS A 1 97 ? -13.421 -0.759 9.202 1.00 98.06 97 HIS A C 1
ATOM 764 O O . HIS A 1 97 ? -12.277 -0.948 9.623 1.00 98.06 97 HIS A O 1
ATOM 770 N N . GLN A 1 98 ? -13.677 -0.294 7.978 1.00 98.12 98 GLN A N 1
ATOM 771 C CA . GLN A 1 98 ? -12.646 0.032 6.998 1.00 98.12 98 GLN A CA 1
ATOM 772 C C . GLN A 1 98 ? -13.053 1.237 6.143 1.00 98.12 98 GLN A C 1
ATOM 774 O O . GLN A 1 98 ? -14.174 1.303 5.641 1.00 98.12 98 GLN A O 1
ATOM 779 N N . GLU A 1 99 ? -12.097 2.129 5.905 1.00 98.25 99 GLU A N 1
ATOM 780 C CA . GLU A 1 99 ? -12.133 3.160 4.868 1.00 98.25 99 GLU A CA 1
ATOM 781 C C . GLU A 1 99 ? -10.885 3.041 3.992 1.00 98.25 99 GLU A C 1
ATOM 783 O O . GLU A 1 99 ? -9.786 2.814 4.499 1.00 98.25 99 GLU A O 1
ATOM 788 N N . SER A 1 100 ? -11.031 3.191 2.675 1.00 97.81 100 SER A N 1
ATOM 789 C CA . SER A 1 100 ? -9.923 3.016 1.729 1.00 97.81 100 SER A CA 1
ATOM 790 C C . SER A 1 100 ? -9.883 4.116 0.674 1.00 97.81 100 SER A C 1
ATOM 792 O O . SER A 1 100 ? -10.916 4.638 0.254 1.00 97.81 100 SER A O 1
ATOM 794 N N . ASP A 1 101 ? -8.671 4.447 0.230 1.00 98.06 101 ASP A N 1
ATOM 795 C CA . ASP A 1 101 ? -8.386 5.459 -0.785 1.00 98.06 101 ASP A CA 1
ATOM 796 C C . ASP A 1 101 ? -7.485 4.859 -1.881 1.00 98.06 101 ASP A C 1
ATOM 798 O O . ASP A 1 101 ? -6.461 4.225 -1.610 1.00 98.06 101 ASP A O 1
ATOM 802 N N . TRP A 1 102 ? -7.884 5.058 -3.137 1.00 98.00 102 TRP A N 1
ATOM 803 C CA . TRP A 1 102 ? -7.187 4.581 -4.336 1.00 98.00 102 TRP A CA 1
ATOM 804 C C . TRP A 1 102 ? -6.368 5.670 -5.039 1.00 98.00 102 TRP A C 1
ATOM 806 O O . TRP A 1 102 ? -5.576 5.348 -5.922 1.00 98.00 102 TRP A O 1
ATOM 816 N N . MET A 1 103 ? -6.561 6.943 -4.687 1.00 97.44 103 MET A N 1
ATOM 817 C CA . MET A 1 103 ? -6.049 8.108 -5.417 1.00 97.44 103 MET A CA 1
ATOM 818 C C . MET A 1 103 ? -4.918 8.831 -4.678 1.00 97.44 103 MET A C 1
ATOM 820 O O . MET A 1 103 ? -4.112 9.520 -5.314 1.00 97.44 103 MET A O 1
ATOM 824 N N . ARG A 1 104 ? -4.838 8.681 -3.351 1.00 96.06 104 ARG A N 1
ATOM 825 C CA . ARG A 1 104 ? -3.774 9.259 -2.520 1.00 96.06 104 ARG A CA 1
ATOM 826 C C . ARG A 1 104 ? -2.395 8.717 -2.895 1.00 96.06 104 ARG A C 1
ATOM 828 O O . ARG A 1 104 ? -2.220 7.515 -3.058 1.00 96.06 104 ARG A O 1
ATOM 835 N N . GLU A 1 105 ? -1.406 9.608 -2.973 1.00 97.62 105 GLU A N 1
ATOM 836 C CA . GLU A 1 105 ? -0.002 9.225 -3.140 1.00 97.62 105 GLU A CA 1
ATOM 837 C C . GLU A 1 105 ? 0.557 8.605 -1.844 1.00 97.62 105 GLU A C 1
ATOM 839 O O . GLU A 1 105 ? 0.544 9.269 -0.799 1.00 97.62 105 GLU A O 1
ATOM 844 N N . PRO A 1 106 ? 1.053 7.354 -1.886 1.00 97.06 106 PRO A N 1
ATOM 845 C CA . PRO A 1 106 ? 1.663 6.696 -0.734 1.00 97.06 106 PRO A CA 1
ATOM 846 C C . PRO A 1 106 ? 2.942 7.398 -0.282 1.00 97.06 106 PRO A C 1
ATOM 848 O O . PRO A 1 106 ? 3.804 7.717 -1.103 1.00 97.06 106 PRO A O 1
ATOM 851 N N . VAL A 1 107 ? 3.081 7.585 1.033 1.00 96.19 107 VAL A N 1
ATOM 852 C CA . VAL A 1 107 ? 4.318 8.033 1.686 1.00 96.19 107 VAL A CA 1
ATOM 853 C C . VAL A 1 107 ? 4.774 6.925 2.625 1.00 96.19 107 VAL A C 1
ATOM 855 O O . VAL A 1 107 ? 4.104 6.629 3.613 1.00 96.19 107 VAL A O 1
ATOM 858 N N . ILE A 1 108 ? 5.904 6.306 2.303 1.00 94.38 108 ILE A N 1
ATOM 859 C CA . ILE A 1 108 ? 6.440 5.134 2.994 1.00 94.38 108 ILE A CA 1
ATOM 860 C C . ILE A 1 108 ? 7.813 5.506 3.544 1.00 94.38 108 ILE A C 1
ATOM 862 O O . ILE A 1 108 ? 8.669 5.984 2.807 1.00 94.38 108 ILE A O 1
ATOM 866 N N . ASN A 1 109 ? 8.028 5.318 4.849 1.00 92.19 109 ASN A N 1
ATOM 867 C CA . ASN A 1 109 ? 9.253 5.728 5.547 1.00 92.19 109 ASN A CA 1
ATOM 868 C C . ASN A 1 109 ? 9.618 7.217 5.362 1.00 92.19 109 ASN A C 1
ATOM 870 O O . ASN A 1 109 ? 10.785 7.590 5.430 1.00 92.19 109 ASN A O 1
ATOM 874 N N . GLY A 1 110 ? 8.615 8.074 5.147 1.00 93.75 110 GLY A N 1
ATOM 875 C CA . GLY A 1 110 ? 8.796 9.510 4.908 1.00 93.75 110 GLY A CA 1
ATOM 876 C C . GLY A 1 110 ? 9.010 9.894 3.441 1.00 93.75 110 GLY A C 1
ATOM 877 O O . GLY A 1 110 ? 8.939 11.081 3.126 1.00 93.75 110 GLY A O 1
ATOM 878 N N . ASP A 1 111 ? 9.179 8.920 2.546 1.00 95.12 111 ASP A N 1
ATOM 879 C CA . ASP A 1 111 ? 9.400 9.154 1.122 1.00 95.12 111 ASP A CA 1
ATOM 880 C C . ASP A 1 111 ? 8.130 8.866 0.301 1.00 95.12 111 ASP A C 1
ATOM 882 O O . ASP A 1 111 ? 7.482 7.832 0.495 1.00 95.12 111 ASP A O 1
ATOM 886 N N . PRO A 1 112 ? 7.742 9.747 -0.639 1.00 95.88 112 PRO A N 1
ATOM 887 C CA . PRO A 1 112 ? 6.688 9.445 -1.602 1.00 95.88 112 PRO A CA 1
ATOM 888 C C . PRO A 1 112 ? 7.049 8.248 -2.492 1.00 95.88 112 PRO A C 1
ATOM 890 O O . PRO A 1 112 ? 8.219 8.045 -2.818 1.00 95.88 112 PRO A O 1
ATOM 893 N N . ALA A 1 113 ? 6.036 7.520 -2.965 1.00 95.81 113 ALA A N 1
ATOM 894 C CA . ALA A 1 113 ? 6.187 6.356 -3.845 1.00 95.81 113 ALA A CA 1
ATOM 895 C C . ALA A 1 113 ? 7.176 6.571 -5.013 1.00 95.81 113 ALA A C 1
ATOM 897 O O . ALA A 1 113 ? 7.170 7.622 -5.655 1.00 95.81 113 ALA A O 1
ATOM 898 N N . GLY A 1 114 ? 8.010 5.585 -5.346 1.00 96.06 114 GLY A N 1
ATOM 899 C CA . GLY A 1 114 ? 8.986 5.717 -6.430 1.00 96.06 114 GLY A CA 1
ATOM 900 C C . GLY A 1 114 ? 8.385 5.629 -7.840 1.00 96.06 114 GLY A C 1
ATOM 901 O O . GLY A 1 114 ? 7.279 5.131 -8.043 1.00 96.06 114 GLY A O 1
ATOM 902 N N . ASP A 1 115 ? 9.159 6.050 -8.851 1.00 97.88 115 ASP A N 1
ATOM 903 C CA . ASP A 1 115 ? 8.788 5.898 -10.272 1.00 97.88 115 ASP A CA 1
ATOM 904 C C . ASP A 1 115 ? 8.530 4.430 -10.646 1.00 97.88 115 ASP A C 1
ATOM 906 O O . ASP A 1 115 ? 7.565 4.107 -11.338 1.00 97.88 115 ASP A O 1
ATOM 910 N N . HIS A 1 116 ? 9.419 3.545 -10.184 1.00 97.31 116 HIS A N 1
ATOM 911 C CA . HIS A 1 116 ? 9.306 2.102 -10.383 1.00 97.31 116 HIS A CA 1
ATOM 912 C C . HIS A 1 116 ? 8.042 1.550 -9.726 1.00 97.31 116 HIS A C 1
ATOM 914 O O . HIS A 1 116 ? 7.333 0.774 -10.354 1.00 97.31 116 HIS A O 1
ATOM 920 N N . ASP A 1 117 ? 7.745 1.972 -8.497 1.00 97.69 117 ASP A N 1
ATOM 921 C CA . ASP A 1 117 ? 6.623 1.432 -7.731 1.00 97.69 117 ASP A CA 1
ATOM 922 C C . ASP A 1 117 ? 5.290 1.820 -8.365 1.00 97.69 117 ASP A C 1
ATOM 924 O O . ASP A 1 117 ? 4.406 0.981 -8.473 1.00 97.69 117 ASP A O 1
ATOM 928 N N . ALA A 1 118 ? 5.172 3.046 -8.884 1.00 97.94 118 ALA A N 1
ATOM 929 C CA . ALA A 1 118 ? 4.000 3.472 -9.645 1.00 97.94 118 ALA A CA 1
ATOM 930 C C . ALA A 1 118 ? 3.793 2.646 -10.927 1.00 97.94 118 ALA A C 1
ATOM 932 O O . ALA A 1 118 ? 2.669 2.255 -11.232 1.00 97.94 118 ALA A O 1
ATOM 933 N N . ALA A 1 119 ? 4.863 2.366 -11.681 1.00 98.25 119 ALA A N 1
ATOM 934 C CA . ALA A 1 119 ? 4.764 1.528 -12.877 1.00 98.25 119 ALA A CA 1
ATOM 935 C C . ALA A 1 119 ? 4.435 0.069 -12.533 1.00 98.25 119 ALA A C 1
ATOM 937 O O . ALA A 1 119 ? 3.625 -0.557 -13.210 1.00 98.25 119 ALA A O 1
ATOM 938 N N . TYR A 1 120 ? 5.061 -0.467 -11.483 1.00 98.31 120 TYR A N 1
ATOM 939 C CA . TYR A 1 120 ? 4.880 -1.853 -11.073 1.00 98.31 120 TYR A CA 1
ATOM 940 C C . TYR A 1 120 ? 3.507 -2.096 -10.429 1.00 98.31 120 TYR A C 1
ATOM 942 O O . TYR A 1 120 ? 2.909 -3.144 -10.646 1.00 98.31 120 TYR A O 1
ATOM 950 N N . GLU A 1 121 ? 2.965 -1.107 -9.716 1.00 98.25 121 GLU A N 1
ATOM 951 C CA . GLU A 1 121 ? 1.580 -1.107 -9.234 1.00 98.25 121 GLU A CA 1
ATOM 952 C C . GLU A 1 121 ? 0.586 -1.220 -10.395 1.00 98.25 121 GLU A C 1
ATOM 954 O O . GLU A 1 121 ? -0.319 -2.039 -10.327 1.00 98.25 121 GLU A O 1
ATOM 959 N N . LEU A 1 122 ? 0.764 -0.457 -11.480 1.00 98.06 122 LEU A N 1
ATOM 960 C CA . LEU A 1 122 ? -0.132 -0.527 -12.644 1.00 98.06 122 LEU A CA 1
ATOM 961 C C . LEU A 1 122 ? -0.017 -1.845 -13.427 1.00 98.06 122 LEU A C 1
ATOM 963 O O . LEU A 1 122 ? -0.991 -2.264 -14.048 1.00 98.06 122 LEU A O 1
ATOM 967 N N . ASP A 1 123 ? 1.153 -2.488 -13.411 1.00 97.44 123 ASP A N 1
ATOM 968 C CA . ASP A 1 123 ? 1.365 -3.812 -14.013 1.00 97.44 123 ASP A CA 1
ATOM 969 C C . ASP A 1 123 ? 0.684 -4.918 -13.192 1.00 97.44 123 ASP A C 1
ATOM 971 O O . ASP A 1 123 ? 0.005 -5.786 -13.739 1.00 97.44 123 ASP A O 1
ATOM 975 N N . ARG A 1 124 ? 0.828 -4.862 -11.863 1.00 96.44 124 ARG A N 1
ATOM 976 C CA . ARG A 1 124 ? 0.269 -5.856 -10.938 1.00 96.44 124 ARG A CA 1
ATOM 977 C C . ARG A 1 124 ? -1.233 -5.682 -10.715 1.00 96.44 124 ARG A C 1
ATOM 979 O O . ARG A 1 124 ? -1.959 -6.671 -10.645 1.00 96.44 124 ARG A O 1
ATOM 986 N N . HIS A 1 125 ? -1.690 -4.438 -10.606 1.00 97.00 125 HIS A N 1
ATOM 987 C CA . HIS A 1 125 ? -3.063 -4.050 -10.286 1.00 97.00 125 HIS A CA 1
ATOM 988 C C . HIS A 1 125 ? -3.576 -3.041 -11.328 1.00 97.00 125 HIS A C 1
ATOM 990 O O . HIS A 1 125 ? -3.631 -1.838 -11.043 1.00 97.00 125 HIS A O 1
ATOM 996 N N . PRO A 1 126 ? -3.939 -3.508 -12.542 1.00 97.12 126 PRO A N 1
ATOM 997 C CA . PRO A 1 126 ? -4.382 -2.638 -13.625 1.00 97.12 126 PRO A CA 1
ATOM 998 C C . PRO A 1 126 ? -5.567 -1.755 -13.231 1.00 97.12 126 PRO A C 1
ATOM 1000 O O . PRO A 1 126 ? -6.445 -2.166 -12.472 1.00 97.12 126 PRO A O 1
ATOM 1003 N N . ARG A 1 127 ? -5.593 -0.534 -13.773 1.00 98.06 127 ARG A N 1
ATOM 1004 C CA . ARG A 1 127 ? -6.628 0.472 -13.501 1.00 98.06 127 ARG A CA 1
ATOM 1005 C C . ARG A 1 127 ? -7.148 1.069 -14.802 1.00 98.06 127 ARG A C 1
ATOM 1007 O O . ARG A 1 127 ? -6.370 1.281 -15.735 1.00 98.06 127 ARG A O 1
ATOM 1014 N N . ASP A 1 128 ? -8.431 1.411 -14.844 1.00 98.25 128 ASP A N 1
ATOM 1015 C CA . ASP A 1 128 ? -8.975 2.235 -15.921 1.00 98.25 128 ASP A CA 1
ATOM 1016 C C . ASP A 1 128 ? -8.314 3.625 -15.876 1.00 98.25 128 ASP A C 1
ATOM 1018 O O . ASP A 1 128 ? -8.044 4.137 -14.784 1.00 98.25 128 ASP A O 1
ATOM 1022 N N . PRO A 1 129 ? -8.112 4.300 -17.024 1.00 96.94 129 PRO A N 1
ATOM 1023 C CA . PRO A 1 129 ? -7.437 5.598 -17.072 1.00 96.94 129 PRO A CA 1
ATOM 1024 C C . PRO A 1 129 ? -8.022 6.678 -16.149 1.00 96.94 129 PRO A C 1
ATOM 1026 O O . PRO A 1 129 ? -7.279 7.530 -15.673 1.00 96.94 129 PRO A O 1
ATOM 1029 N N . GLU A 1 130 ? -9.330 6.647 -15.870 1.00 96.75 130 GLU A N 1
ATOM 1030 C CA . GLU A 1 130 ? -9.989 7.600 -14.961 1.00 96.75 130 GLU A CA 1
ATOM 1031 C C . GLU A 1 130 ? -9.635 7.390 -13.476 1.00 96.75 130 GLU A C 1
ATOM 1033 O O . GLU A 1 130 ? -9.732 8.327 -12.684 1.00 96.75 130 GLU A O 1
ATOM 1038 N N . PHE A 1 131 ? -9.184 6.187 -13.103 1.00 98.00 131 PHE A N 1
ATOM 1039 C CA . PHE A 1 131 ? -8.768 5.827 -11.742 1.00 98.00 131 PHE A CA 1
ATOM 1040 C C . PHE A 1 131 ? -7.245 5.824 -11.565 1.00 98.00 131 PHE A C 1
ATOM 1042 O O . PHE A 1 131 ? -6.736 5.376 -10.535 1.00 98.00 131 PHE A O 1
ATOM 1049 N N . ILE A 1 132 ? -6.506 6.335 -12.552 1.00 98.38 132 ILE A N 1
ATOM 1050 C CA . ILE A 1 132 ? -5.068 6.561 -12.433 1.00 98.38 132 ILE A CA 1
ATOM 1051 C C . ILE A 1 132 ? -4.855 8.006 -11.968 1.00 98.38 132 ILE A C 1
ATOM 1053 O O . ILE A 1 132 ? -5.069 8.942 -12.744 1.00 98.38 132 ILE A O 1
ATOM 1057 N N . PRO A 1 133 ? -4.414 8.236 -10.720 1.00 98.06 133 PRO A N 1
ATOM 1058 C CA . PRO A 1 133 ? -4.126 9.586 -10.266 1.00 98.06 133 PRO A CA 1
ATOM 1059 C C . PRO A 1 133 ? -2.924 10.174 -11.022 1.00 98.06 133 PRO A C 1
ATOM 1061 O O . PRO A 1 133 ? -1.984 9.470 -11.401 1.00 98.06 133 PRO A O 1
ATOM 1064 N N . GLN A 1 134 ? -2.921 11.499 -11.205 1.00 98.25 134 GLN A N 1
ATOM 1065 C CA . GLN A 1 134 ? -1.925 12.197 -12.031 1.00 98.25 134 GLN A CA 1
ATOM 1066 C C . GLN A 1 134 ? -0.472 11.925 -11.605 1.00 98.25 134 GLN A C 1
ATOM 1068 O O . GLN A 1 134 ? 0.415 11.811 -12.458 1.00 98.25 134 GLN A O 1
ATOM 1073 N N . TRP A 1 135 ? -0.210 11.815 -10.298 1.00 98.12 135 TRP A N 1
ATOM 1074 C CA . TRP A 1 135 ? 1.125 11.513 -9.774 1.00 98.12 135 TRP A CA 1
ATOM 1075 C C . TRP A 1 135 ? 1.608 10.131 -10.242 1.00 98.12 135 TRP A C 1
ATOM 1077 O O . TRP A 1 135 ? 2.751 10.000 -10.681 1.00 98.12 135 TRP A O 1
ATOM 1087 N N . MET A 1 136 ? 0.721 9.128 -10.248 1.00 98.50 136 MET A N 1
ATOM 1088 C CA . MET A 1 136 ? 1.028 7.752 -10.640 1.00 98.50 136 MET A CA 1
ATOM 1089 C C . MET A 1 136 ? 1.289 7.671 -12.142 1.00 98.50 136 MET A C 1
ATOM 1091 O O . MET A 1 136 ? 2.307 7.117 -12.553 1.00 98.50 136 MET A O 1
ATOM 1095 N N . ALA A 1 137 ? 0.441 8.310 -12.958 1.00 98.44 137 ALA A N 1
ATOM 1096 C CA . ALA A 1 137 ? 0.639 8.390 -14.407 1.00 98.44 137 ALA A CA 1
ATOM 1097 C C . ALA A 1 137 ? 1.990 9.037 -14.766 1.00 98.44 137 ALA A C 1
ATOM 1099 O O . ALA A 1 137 ? 2.738 8.530 -15.604 1.00 98.44 137 ALA A O 1
ATOM 1100 N N . THR A 1 138 ? 2.331 10.141 -14.093 1.00 98.50 138 THR A N 1
ATOM 1101 C CA . THR A 1 138 ? 3.588 10.873 -14.318 1.00 98.50 138 THR A CA 1
ATOM 1102 C C . THR A 1 138 ? 4.805 10.010 -13.975 1.00 98.50 138 THR A C 1
ATOM 1104 O O . THR A 1 138 ? 5.758 9.929 -14.757 1.00 98.50 138 THR A O 1
ATOM 1107 N N . LYS A 1 139 ? 4.764 9.332 -12.825 1.00 98.44 139 LYS A N 1
ATOM 1108 C CA . LYS A 1 139 ? 5.838 8.466 -12.326 1.00 98.44 139 LYS A CA 1
ATOM 1109 C C . LYS A 1 139 ? 6.023 7.209 -13.176 1.00 98.44 139 LYS A C 1
ATOM 1111 O O . LYS A 1 139 ? 7.151 6.901 -13.566 1.00 98.44 139 LYS A O 1
ATOM 1116 N N . ALA A 1 140 ? 4.930 6.556 -13.565 1.00 98.31 140 ALA A N 1
ATOM 1117 C CA . ALA A 1 140 ? 4.974 5.395 -14.448 1.00 98.31 140 ALA A CA 1
ATOM 1118 C C . ALA A 1 140 ? 5.572 5.745 -15.823 1.00 98.31 140 ALA A C 1
ATOM 1120 O O . ALA A 1 140 ? 6.485 5.070 -16.306 1.00 98.31 140 ALA A O 1
ATOM 1121 N N . ALA A 1 141 ? 5.154 6.865 -16.427 1.00 98.25 141 ALA A N 1
ATOM 1122 C CA . ALA A 1 141 ? 5.729 7.338 -17.688 1.00 98.25 141 ALA A CA 1
ATOM 1123 C C . ALA A 1 141 ? 7.237 7.641 -17.568 1.00 98.25 141 ALA A C 1
ATOM 1125 O O . ALA A 1 141 ? 8.025 7.297 -18.458 1.00 98.25 141 ALA A O 1
ATOM 1126 N N . ALA A 1 142 ? 7.664 8.250 -16.455 1.00 98.44 142 ALA A N 1
ATOM 1127 C CA . ALA A 1 142 ? 9.076 8.506 -16.182 1.00 98.44 142 ALA A CA 1
ATOM 1128 C C . ALA A 1 142 ? 9.887 7.204 -16.055 1.00 98.44 142 ALA A C 1
ATOM 1130 O O . ALA A 1 142 ? 11.000 7.120 -16.590 1.00 98.44 142 ALA A O 1
ATOM 1131 N N . PHE A 1 143 ? 9.330 6.179 -15.403 1.00 98.25 143 PHE A N 1
ATOM 1132 C CA . PHE A 1 143 ? 9.949 4.861 -15.301 1.00 98.25 143 PHE A CA 1
ATOM 1133 C C . PHE A 1 143 ? 10.122 4.196 -16.668 1.00 98.25 143 PHE A C 1
ATOM 1135 O O . PHE A 1 143 ? 11.244 3.819 -17.018 1.00 98.25 143 PHE A O 1
ATOM 1142 N N . HIS A 1 144 ? 9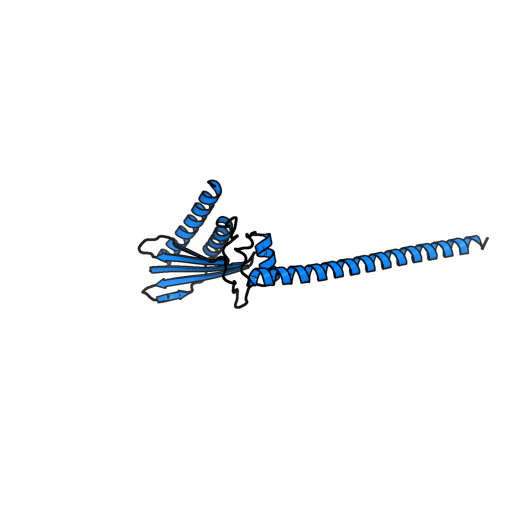.063 4.117 -17.478 1.00 97.62 144 HIS A N 1
ATOM 1143 C CA . HIS A 1 144 ? 9.137 3.487 -18.800 1.00 97.62 144 HIS A CA 1
ATOM 1144 C C . HIS A 1 144 ? 10.162 4.178 -19.706 1.00 97.62 144 HIS A C 1
ATOM 1146 O O . HIS A 1 144 ? 10.989 3.511 -20.328 1.00 97.62 144 HIS A O 1
ATOM 1152 N N . LYS A 1 145 ? 10.225 5.516 -19.683 1.00 97.94 145 LYS A N 1
ATOM 1153 C CA . LYS A 1 145 ? 11.255 6.275 -20.410 1.00 97.94 145 LYS A CA 1
ATOM 1154 C C . LYS A 1 145 ? 12.678 5.903 -19.971 1.00 97.94 145 LYS A C 1
ATOM 1156 O O . LYS A 1 145 ? 13.576 5.770 -20.809 1.00 97.94 145 LYS A O 1
ATOM 1161 N N . LYS A 1 146 ? 12.908 5.738 -18.662 1.00 97.50 146 LYS A N 1
ATOM 1162 C CA . LYS A 1 146 ? 14.206 5.305 -18.114 1.00 97.50 146 LYS A CA 1
ATOM 1163 C C . LYS A 1 146 ? 14.527 3.866 -18.525 1.00 97.50 146 LYS A C 1
ATOM 1165 O O . LYS A 1 146 ? 15.665 3.598 -18.919 1.00 97.50 146 LYS A O 1
ATOM 1170 N N . GLU A 1 147 ? 13.556 2.957 -18.475 1.00 96.56 147 GLU A N 1
ATOM 1171 C CA . GLU A 1 147 ? 13.756 1.560 -18.869 1.00 96.56 147 GLU A CA 1
ATOM 1172 C C . GLU A 1 147 ? 14.019 1.394 -20.365 1.00 96.56 147 GLU A C 1
ATOM 1174 O O . GLU A 1 147 ? 14.941 0.667 -20.736 1.00 96.56 147 GLU A O 1
ATOM 1179 N N . GLU A 1 148 ? 13.332 2.135 -21.233 1.00 96.62 148 GLU A N 1
ATOM 1180 C CA . GLU A 1 148 ? 13.644 2.163 -22.665 1.00 96.62 148 GLU A CA 1
ATOM 1181 C C . GLU A 1 148 ? 15.079 2.635 -22.927 1.00 96.62 148 GLU A C 1
ATOM 1183 O O . GLU A 1 148 ? 15.819 2.028 -23.709 1.00 96.62 148 GLU A O 1
ATOM 1188 N N . ALA A 1 149 ? 15.513 3.704 -22.253 1.00 97.19 149 ALA A N 1
ATOM 1189 C CA . ALA A 1 149 ? 16.878 4.206 -22.381 1.00 97.19 149 ALA A CA 1
ATOM 1190 C C . ALA A 1 149 ? 17.911 3.165 -21.911 1.00 97.19 149 ALA A C 1
ATOM 1192 O O . ALA A 1 149 ? 18.932 2.947 -22.580 1.00 97.19 149 ALA A O 1
ATOM 1193 N N . ARG A 1 150 ? 17.631 2.476 -20.794 1.00 96.81 150 ARG A N 1
ATOM 1194 C CA . ARG A 1 150 ? 18.451 1.367 -20.282 1.00 96.81 150 ARG A CA 1
ATOM 1195 C C . ARG A 1 150 ? 18.473 0.191 -21.259 1.00 96.81 150 ARG A C 1
ATOM 1197 O O . ARG A 1 150 ? 19.551 -0.336 -21.526 1.00 96.81 150 ARG A O 1
ATOM 1204 N N . ALA A 1 151 ? 17.340 -0.182 -21.849 1.00 96.81 151 ALA A N 1
ATOM 1205 C CA . ALA A 1 151 ? 17.244 -1.245 -22.847 1.00 96.81 151 ALA A CA 1
ATOM 1206 C C . ALA A 1 151 ? 18.074 -0.928 -24.100 1.00 96.81 151 ALA A C 1
ATOM 1208 O O . ALA A 1 151 ? 18.889 -1.754 -24.517 1.00 96.81 151 ALA A O 1
ATOM 1209 N N . ARG A 1 152 ? 17.978 0.300 -24.630 1.00 97.38 152 ARG A N 1
ATOM 1210 C CA . ARG A 1 152 ? 18.805 0.760 -25.762 1.00 97.38 152 ARG A CA 1
ATOM 1211 C C . ARG A 1 152 ? 20.297 0.705 -25.435 1.00 97.38 152 ARG A C 1
ATOM 1213 O O . ARG A 1 152 ? 21.098 0.303 -26.278 1.00 97.38 152 ARG A O 1
ATOM 1220 N N . ARG A 1 153 ? 20.695 1.081 -24.213 1.00 97.38 153 ARG A N 1
ATOM 1221 C CA . ARG A 1 153 ? 22.090 0.945 -23.761 1.00 97.38 153 ARG A CA 1
ATOM 1222 C C . ARG A 1 153 ? 22.522 -0.523 -23.728 1.00 97.38 153 ARG A C 1
ATOM 1224 O O . ARG A 1 153 ? 23.551 -0.848 -24.312 1.00 97.38 153 ARG A O 1
ATOM 1231 N N . ARG A 1 154 ? 21.716 -1.406 -23.124 1.00 97.69 154 ARG A N 1
ATOM 1232 C CA . ARG A 1 154 ? 21.981 -2.856 -23.072 1.00 97.69 154 ARG A CA 1
ATOM 1233 C C . ARG A 1 154 ? 22.148 -3.449 -24.474 1.00 97.69 154 ARG A C 1
ATOM 1235 O O . ARG A 1 154 ? 23.050 -4.254 -24.681 1.00 97.69 154 ARG A O 1
ATOM 1242 N N . GLN A 1 155 ? 21.332 -3.028 -25.439 1.00 97.06 155 GLN A N 1
ATOM 1243 C CA . GLN A 1 155 ? 21.431 -3.478 -26.829 1.00 97.06 155 GLN A CA 1
ATOM 1244 C C . GLN A 1 155 ? 22.740 -3.028 -27.492 1.00 97.06 155 GLN A C 1
ATOM 1246 O O . GLN A 1 155 ? 23.420 -3.847 -28.108 1.00 97.06 155 GLN A O 1
ATOM 1251 N N . ARG A 1 156 ? 23.141 -1.758 -27.322 1.00 97.56 156 ARG A N 1
ATOM 1252 C CA . ARG A 1 156 ? 24.433 -1.264 -27.836 1.00 97.56 156 ARG A CA 1
ATOM 1253 C C . ARG A 1 156 ? 25.614 -2.009 -27.225 1.00 97.56 156 ARG A C 1
ATOM 1255 O O . ARG A 1 156 ? 26.549 -2.362 -27.939 1.00 97.56 156 ARG A O 1
ATOM 1262 N N . ASP A 1 157 ? 25.560 -2.277 -25.924 1.00 97.50 157 ASP A N 1
ATOM 1263 C CA . ASP A 1 157 ? 26.622 -2.998 -25.223 1.00 97.50 157 ASP A CA 1
ATOM 1264 C C . ASP A 1 157 ? 26.730 -4.454 -25.707 1.00 97.50 157 ASP A C 1
ATOM 1266 O O . ASP A 1 157 ? 27.842 -4.950 -25.894 1.00 97.50 157 ASP A O 1
ATOM 1270 N N . ARG A 1 158 ? 25.599 -5.123 -25.976 1.00 97.38 158 ARG A N 1
ATOM 1271 C CA . ARG A 1 158 ? 25.569 -6.466 -26.586 1.00 97.38 158 ARG A CA 1
ATOM 1272 C C . ARG A 1 158 ? 26.156 -6.457 -27.997 1.00 97.38 158 ARG A C 1
ATOM 1274 O O . ARG A 1 158 ? 27.107 -7.192 -28.242 1.00 97.38 158 ARG A O 1
ATOM 1281 N N . ALA A 1 159 ? 25.700 -5.550 -28.862 1.00 97.38 159 ALA A N 1
ATOM 1282 C CA . ALA A 1 159 ? 26.214 -5.427 -30.227 1.00 97.38 159 ALA A CA 1
ATOM 1283 C C . ALA A 1 159 ? 27.724 -5.130 -30.256 1.00 97.38 159 ALA A C 1
ATOM 1285 O O . ALA A 1 159 ? 28.462 -5.681 -31.070 1.00 97.38 159 ALA A O 1
ATOM 1286 N N . ARG A 1 160 ? 28.223 -4.297 -29.331 1.00 97.19 160 ARG A N 1
ATOM 1287 C CA . ARG A 1 160 ? 29.663 -4.028 -29.198 1.00 97.19 160 ARG A CA 1
ATOM 1288 C C . ARG A 1 160 ? 30.446 -5.283 -28.809 1.00 97.19 160 ARG A C 1
ATOM 1290 O O . ARG A 1 160 ? 31.540 -5.491 -29.325 1.00 97.19 160 ARG A O 1
ATOM 1297 N N . ARG A 1 161 ? 29.920 -6.095 -27.887 1.00 97.25 161 ARG A N 1
ATOM 1298 C CA . ARG A 1 161 ? 30.554 -7.359 -27.475 1.00 97.25 161 ARG A CA 1
ATOM 1299 C C . ARG A 1 161 ? 30.552 -8.383 -28.608 1.00 97.25 161 ARG A C 1
ATOM 1301 O O . ARG A 1 161 ? 31.564 -9.042 -28.804 1.00 97.25 161 ARG A O 1
ATOM 1308 N N . GLU A 1 162 ? 29.463 -8.476 -29.363 1.00 96.88 162 GLU A N 1
ATOM 1309 C CA . GLU A 1 162 ? 29.356 -9.362 -30.527 1.00 96.88 162 GLU A CA 1
ATOM 1310 C C . GLU A 1 162 ? 30.340 -8.973 -31.632 1.00 96.88 162 GLU A C 1
ATOM 1312 O O . GLU A 1 162 ? 31.067 -9.839 -32.108 1.00 96.88 162 GLU A O 1
ATOM 1317 N N . ARG A 1 163 ? 30.451 -7.678 -31.963 1.00 96.25 163 ARG A N 1
ATOM 1318 C CA . ARG A 1 163 ? 31.454 -7.184 -32.925 1.00 96.25 163 ARG A CA 1
ATOM 1319 C C . ARG A 1 163 ? 32.876 -7.519 -32.490 1.00 96.25 163 ARG A C 1
ATOM 1321 O O . ARG A 1 163 ? 33.600 -8.143 -33.249 1.00 96.25 163 ARG A O 1
ATOM 1328 N N . LYS A 1 164 ? 33.237 -7.219 -31.237 1.00 96.69 164 LYS A N 1
ATOM 1329 C CA . LYS A 1 164 ? 34.561 -7.570 -30.694 1.00 96.69 164 LYS A CA 1
ATOM 1330 C C . LYS A 1 164 ? 34.839 -9.073 -30.732 1.00 96.69 164 LYS A C 1
ATOM 1332 O O . LYS A 1 164 ? 35.966 -9.480 -30.985 1.00 96.69 164 LYS A O 1
ATOM 1337 N N . LYS A 1 165 ? 33.829 -9.904 -30.453 1.00 96.56 165 LYS A N 1
ATOM 1338 C CA . LYS A 1 165 ? 33.961 -11.364 -30.521 1.00 96.56 165 LYS A CA 1
ATOM 1339 C C . LYS A 1 165 ? 34.159 -11.836 -31.965 1.00 96.56 165 LYS A C 1
ATOM 1341 O O . LYS A 1 165 ? 34.989 -12.711 -32.191 1.00 96.56 165 LYS A O 1
ATOM 1346 N N . ALA A 1 166 ? 33.426 -11.264 -32.920 1.00 95.38 166 ALA A N 1
ATOM 1347 C CA . ALA A 1 166 ? 33.574 -11.568 -34.340 1.00 95.38 166 ALA A CA 1
ATOM 1348 C C . ALA A 1 166 ? 34.957 -11.151 -34.863 1.00 95.38 166 ALA A C 1
ATOM 1350 O O . ALA A 1 166 ? 35.641 -11.983 -35.447 1.00 95.38 166 ALA A O 1
ATOM 1351 N N . GLU A 1 167 ? 35.404 -9.930 -34.557 1.00 94.50 167 GLU A N 1
ATOM 1352 C CA . GLU A 1 167 ? 36.741 -9.418 -34.899 1.00 94.50 167 GLU A CA 1
ATOM 1353 C C . GLU A 1 167 ? 37.853 -10.305 -34.316 1.00 94.50 167 GLU A C 1
ATOM 1355 O O . GLU A 1 167 ? 38.776 -10.685 -35.026 1.00 94.50 167 GLU A O 1
ATOM 1360 N N . ALA A 1 168 ? 37.749 -10.718 -33.047 1.00 93.88 168 ALA A N 1
ATOM 1361 C CA . ALA A 1 168 ? 38.726 -11.626 -32.440 1.00 93.88 168 ALA A CA 1
ATOM 1362 C C . ALA A 1 168 ? 38.722 -13.025 -33.084 1.00 93.88 168 ALA A C 1
ATOM 1364 O O . ALA A 1 168 ? 39.775 -13.644 -33.228 1.00 93.88 168 ALA A O 1
ATOM 1365 N N . THR A 1 169 ? 37.547 -13.526 -33.478 1.00 94.44 169 THR A N 1
ATOM 1366 C CA . THR A 1 169 ? 37.427 -14.818 -34.174 1.00 94.44 169 THR A CA 1
ATOM 1367 C C . THR A 1 169 ? 38.062 -14.740 -35.561 1.00 94.44 169 THR A C 1
ATOM 1369 O O . THR A 1 169 ? 38.818 -15.637 -35.918 1.00 94.44 169 THR A O 1
ATOM 1372 N N . GLN A 1 170 ? 37.817 -13.653 -36.301 1.00 90.81 170 GLN A N 1
ATOM 1373 C CA . GLN A 1 170 ? 38.448 -13.386 -37.596 1.00 90.81 170 GLN A CA 1
ATOM 1374 C C . GLN A 1 170 ? 39.967 -13.278 -37.459 1.00 90.81 170 GLN A C 1
ATOM 1376 O O . GLN A 1 170 ? 40.673 -14.031 -38.113 1.00 90.81 170 GLN A O 1
ATOM 1381 N N . ALA A 1 171 ? 40.472 -12.468 -36.524 1.00 89.38 171 ALA A N 1
ATOM 1382 C CA . ALA A 1 171 ? 41.911 -12.333 -36.289 1.00 89.38 171 ALA A CA 1
ATOM 1383 C C . ALA A 1 171 ? 42.585 -13.667 -35.906 1.00 89.38 171 ALA A C 1
ATOM 1385 O O . ALA A 1 171 ? 43.721 -13.926 -36.290 1.00 89.38 171 ALA A O 1
ATOM 1386 N N . THR A 1 172 ? 41.888 -14.542 -35.168 1.00 89.69 172 THR A N 1
ATOM 1387 C CA . THR A 1 172 ? 42.403 -15.884 -34.836 1.00 89.69 172 THR A CA 1
ATOM 1388 C C . THR A 1 172 ? 42.436 -16.797 -36.065 1.00 89.69 172 THR A C 1
ATOM 1390 O O . THR A 1 172 ? 43.376 -17.571 -36.224 1.00 89.69 172 THR A O 1
ATOM 1393 N N . GLN A 1 173 ? 41.422 -16.718 -36.933 1.00 83.94 173 GLN A N 1
ATOM 1394 C CA . GLN A 1 173 ? 41.382 -17.470 -38.190 1.00 83.94 173 GLN A CA 1
ATOM 1395 C C . GLN A 1 173 ? 42.469 -16.995 -39.158 1.00 83.94 173 GLN A C 1
ATOM 1397 O O . GLN A 1 173 ? 43.189 -17.834 -39.684 1.00 83.94 173 GLN A O 1
ATOM 1402 N N . GLU A 1 174 ? 42.635 -15.681 -39.321 1.00 82.31 174 GLU A N 1
ATOM 1403 C CA . GLU A 1 174 ? 43.687 -15.069 -40.145 1.00 82.31 174 GLU A CA 1
ATOM 1404 C C . GLU A 1 174 ? 45.087 -15.466 -39.651 1.00 82.31 174 GLU A C 1
ATOM 1406 O O . GLU A 1 174 ? 45.910 -15.945 -40.429 1.00 82.31 174 GLU A O 1
ATOM 1411 N N . ALA A 1 175 ? 45.335 -15.395 -38.338 1.00 78.62 175 ALA A N 1
ATOM 1412 C CA . ALA A 1 175 ? 46.604 -15.840 -37.762 1.00 78.62 175 ALA A CA 1
ATOM 1413 C C . ALA A 1 175 ? 46.865 -17.345 -37.985 1.00 78.62 175 ALA A C 1
ATOM 1415 O O . ALA A 1 175 ? 48.004 -17.755 -38.218 1.00 78.62 175 ALA A O 1
ATOM 1416 N N . ALA A 1 176 ? 45.824 -18.184 -37.931 1.00 76.56 176 ALA A N 1
ATOM 1417 C CA . ALA A 1 176 ? 45.950 -19.615 -38.199 1.00 76.56 176 ALA A CA 1
ATOM 1418 C C . ALA A 1 176 ? 46.224 -19.913 -39.685 1.00 76.56 176 ALA A C 1
ATOM 1420 O O . ALA A 1 176 ? 47.031 -20.795 -39.979 1.00 76.56 176 ALA A O 1
ATOM 1421 N N . THR A 1 177 ? 45.606 -19.175 -40.614 1.00 73.62 177 THR A N 1
ATOM 1422 C CA . THR A 1 177 ? 45.865 -19.319 -42.057 1.00 73.62 177 THR A CA 1
ATOM 1423 C C . THR A 1 177 ? 47.255 -18.831 -42.446 1.00 73.62 177 THR A C 1
ATOM 1425 O O . THR A 1 177 ? 47.935 -19.512 -43.209 1.00 73.62 177 THR A O 1
ATOM 1428 N N . ASP A 1 178 ? 47.723 -17.720 -41.872 1.00 70.12 178 ASP A N 1
ATOM 1429 C CA . ASP A 1 178 ? 49.077 -17.212 -42.127 1.00 70.12 178 ASP A CA 1
ATOM 1430 C C . ASP A 1 178 ? 50.149 -18.190 -41.624 1.00 70.12 178 ASP A C 1
ATOM 1432 O O . ASP A 1 178 ? 51.156 -18.417 -42.293 1.00 70.12 178 ASP A O 1
ATOM 1436 N N . THR A 1 179 ? 49.911 -18.840 -40.480 1.00 69.81 179 THR A N 1
ATOM 1437 C CA . THR A 1 179 ? 50.821 -19.868 -39.946 1.00 69.81 179 THR A CA 1
ATOM 1438 C C . THR A 1 179 ? 50.833 -21.137 -40.810 1.00 69.81 179 THR A C 1
ATOM 1440 O O . THR A 1 179 ? 51.872 -21.782 -40.936 1.00 69.81 179 THR A O 1
ATOM 1443 N N . ALA A 1 180 ? 49.697 -21.512 -41.409 1.00 66.69 180 ALA A N 1
ATOM 1444 C CA . ALA A 1 180 ? 49.612 -22.665 -42.305 1.00 66.69 180 ALA A CA 1
ATOM 1445 C C . ALA A 1 180 ? 50.355 -22.413 -43.629 1.00 66.69 180 ALA A C 1
ATOM 1447 O O . ALA A 1 180 ? 51.180 -23.235 -44.019 1.00 66.69 180 ALA A O 1
ATOM 1448 N N . ASN A 1 181 ? 50.146 -21.249 -44.255 1.00 65.88 181 ASN A N 1
ATOM 1449 C CA . ASN A 1 181 ? 50.827 -20.878 -45.500 1.00 65.88 181 ASN A CA 1
ATOM 1450 C C . ASN A 1 181 ? 52.351 -20.762 -45.311 1.00 65.88 181 ASN A C 1
ATOM 1452 O O . ASN A 1 181 ? 53.117 -21.223 -46.152 1.00 65.88 181 ASN A O 1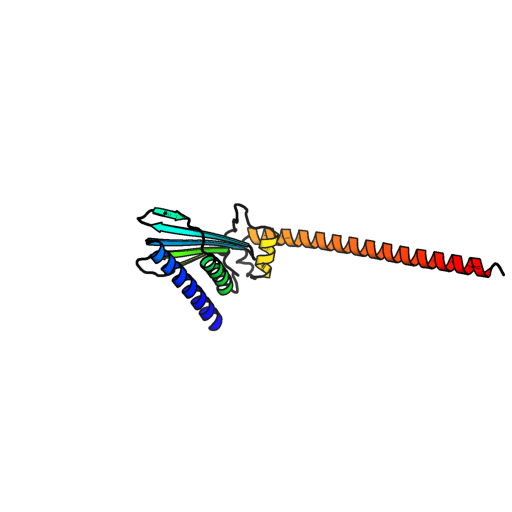
ATOM 1456 N N . ALA A 1 182 ? 52.810 -20.228 -44.172 1.00 61.94 182 ALA A N 1
ATOM 1457 C CA . ALA A 1 182 ? 54.238 -20.139 -43.857 1.00 61.94 182 ALA A CA 1
ATOM 1458 C C . ALA A 1 182 ? 54.937 -21.509 -43.716 1.00 61.94 182 ALA A C 1
ATOM 1460 O O . ALA A 1 182 ? 56.154 -21.587 -43.871 1.00 61.94 182 ALA A O 1
ATOM 1461 N N . ASN A 1 183 ? 54.190 -22.581 -43.427 1.00 59.44 183 ASN A N 1
ATOM 1462 C CA . ASN A 1 183 ? 54.731 -23.939 -43.340 1.00 59.44 183 ASN A CA 1
ATOM 1463 C C . ASN A 1 183 ? 54.729 -24.683 -44.691 1.00 59.44 183 ASN A C 1
ATOM 1465 O O . ASN A 1 183 ? 55.491 -25.638 -44.830 1.00 59.44 183 ASN A O 1
ATOM 1469 N N . GLU A 1 184 ? 53.914 -24.273 -45.673 1.00 58.00 184 GLU A N 1
ATOM 1470 C CA . GLU A 1 184 ? 53.853 -24.900 -47.008 1.00 58.00 184 GLU A CA 1
ATOM 1471 C C . GLU A 1 184 ? 54.934 -24.372 -47.971 1.00 58.00 184 GLU A C 1
ATOM 1473 O O . GLU A 1 184 ? 55.479 -25.149 -48.749 1.00 58.00 184 GLU A O 1
ATOM 1478 N N . ASP A 1 185 ? 55.335 -23.100 -47.865 1.00 56.38 185 ASP A N 1
ATOM 1479 C CA . ASP A 1 185 ? 56.399 -22.500 -48.699 1.00 56.38 185 ASP A CA 1
ATOM 1480 C C . ASP A 1 185 ? 57.836 -22.900 -48.275 1.00 56.38 185 ASP A C 1
ATOM 1482 O O . ASP A 1 185 ? 58.825 -22.432 -48.845 1.00 56.38 185 ASP A O 1
ATOM 1486 N N . GLY A 1 186 ? 57.971 -23.748 -47.249 1.00 52.09 186 GLY A N 1
ATOM 1487 C CA . GLY A 1 186 ? 59.245 -24.168 -46.655 1.00 52.09 186 GLY A CA 1
ATOM 1488 C C . GLY A 1 186 ? 59.718 -25.591 -46.991 1.00 52.09 186 GLY A C 1
ATOM 1489 O O . GLY A 1 186 ? 60.689 -26.035 -46.372 1.00 52.09 186 GLY A O 1
ATOM 1490 N N . GLN A 1 187 ? 59.055 -26.315 -47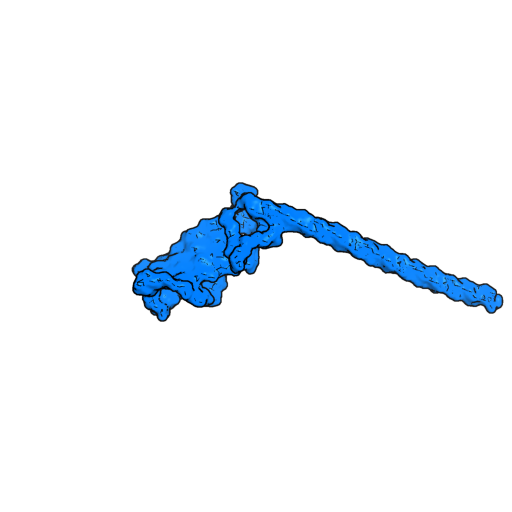.905 1.00 45.16 187 GLN A N 1
ATOM 1491 C CA . GLN A 1 187 ? 59.427 -27.682 -48.327 1.00 45.16 187 GLN A CA 1
ATOM 1492 C C . GLN A 1 187 ? 59.992 -27.759 -49.746 1.00 45.16 187 GLN A C 1
ATOM 1494 O O . GLN A 1 187 ? 59.441 -27.106 -50.656 1.00 45.16 187 GLN A O 1
#

Secondary structure (DSSP, 8-state):
-HHHHHHHHHHHHHHHHHHHHHHHHHT-SEEEEEEEEETTEEEEEEEEEETTEEEEEPPPHHHHHHHHHHHHHT-BTTTBS-SEEEEEEETTT---EEEEESSSPPEETTEE--HHHHHHHHHHS---GGGS-HHHHHHHHHHHHHHHHHHHHHHHHHHHHHHHHHHHHHHHHHHHHHHHHHHHTT-

pLDDT: mean 93.33, std 9.86, range [45.16, 98.56]

Mean predicted aligned error: 6.15 Å

Foldseek 3Di:
DVVLVVQLVVLQVQLLVVLLVVCVVVVFQKKKKKWFDFQHDIDIWIWTAHPNDIDTDDDDPSNVVSVVSNQVSPQDLAQGGFRIKMWMAGNVVSDIDMDTHSQDFGQHPNRTDALVRLLNRCVVRPHHPVNQHPVSVVSPVVVVVVVVVVVVVVVVVVVVVVVVVVVVVVVVVVVVVVVVVVVVVPD

Sequence (187 aa):
MGIEQELVSEVFSRIERIMRNLLADTGGERIEVESTAIAIVGQEVTWITVNGKRSPIRNPSKLSFAVDDLREAQVDARRGAWLYSYLWMEASDGVLHQESDWMREPVINGDPAGDHDAAYELDRHPRDPEFIPQWMATKAAAFHKKEEARARRRQRDRARRERKKAEATQATQEAATDTANANEDGQ

Nearest PDB structures (foldseek):
  8guo-assembly1_A  TM=5.258E-01  e=2.383E-04  Staphylococcus aureus subsp. au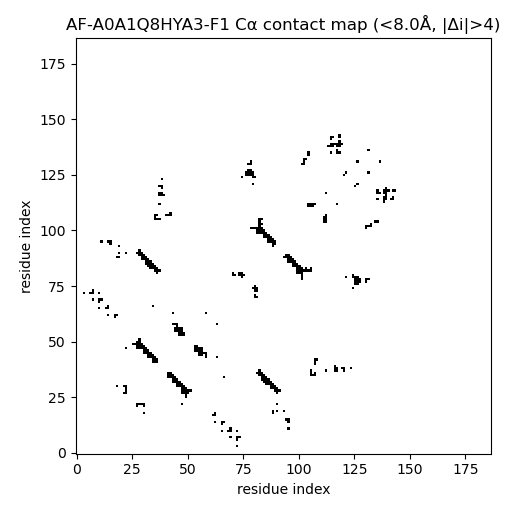reus NCTC 8325
  8gup-assembly2_B  TM=5.304E-01  e=1.067E-03  Staphylococcus aureus subsp. aureus NCTC 8325
  4bkw-assembly1_A  TM=3.921E-01  e=2.300E-01  Homo sapiens
  7st9-assembly1_H  TM=4.124E-01  e=8.619E+00  Saccharomyces cerevisiae S288C

Solvent-accessible surface area (backbone atoms only — not comparable to full-atom values): 9958 Å² total; per-residue (Å²): 118,68,67,55,54,49,50,37,50,52,38,50,52,51,43,39,55,52,55,52,48,51,28,64,78,68,62,28,49,32,42,36,38,45,37,31,34,49,64,93,49,69,44,71,51,30,36,38,22,43,94,90,45,74,44,79,51,85,68,51,66,73,55,53,55,35,52,55,52,40,43,65,49,57,50,35,87,47,50,12,42,57,18,32,37,41,35,38,33,41,61,88,79,65,50,74,45,78,50,74,37,56,62,63,82,34,64,49,98,86,40,65,69,50,35,61,39,35,36,46,25,46,71,77,34,46,50,42,76,91,46,52,35,70,70,43,54,53,26,21,53,54,32,52,56,49,49,51,54,50,50,55,49,53,50,52,53,49,52,52,52,52,50,54,51,49,54,52,51,50,54,52,49,50,54,52,50,53,56,51,54,63,61,62,80,70,117

Radius of gyration: 28.59 Å; Cα contacts (8 Å, |Δi|>4): 249; chains: 1; bounding box: 79×40×78 Å